Protein AF-A0AAJ7JGJ8-F1 (afdb_monomer_lite)

Structure (mmCIF, N/CA/C/O backbone):
data_AF-A0AAJ7JGJ8-F1
#
_entry.id   AF-A0AAJ7JGJ8-F1
#
loop_
_atom_site.group_PDB
_atom_site.id
_atom_site.type_symbol
_atom_site.label_atom_id
_atom_site.label_alt_id
_atom_site.label_comp_id
_atom_site.label_asym_id
_atom_site.label_entity_id
_atom_site.label_seq_id
_atom_site.pdbx_PDB_ins_code
_atom_site.Cartn_x
_atom_site.Cartn_y
_atom_site.Cartn_z
_atom_site.occupancy
_atom_site.B_iso_or_equiv
_atom_site.auth_seq_id
_atom_site.auth_comp_id
_atom_site.auth_asym_id
_atom_site.auth_atom_id
_atom_site.pdbx_PDB_model_num
ATOM 1 N N . MET A 1 1 ? -47.809 -16.968 -6.880 1.00 36.00 1 MET A N 1
ATOM 2 C CA . MET A 1 1 ? -46.651 -16.617 -7.735 1.00 36.00 1 MET A CA 1
ATOM 3 C C . MET A 1 1 ? -46.063 -15.295 -7.232 1.00 36.00 1 MET A C 1
ATOM 5 O O . MET A 1 1 ? -46.469 -14.231 -7.670 1.00 36.00 1 MET A O 1
ATOM 9 N N . TYR A 1 2 ? -45.207 -15.349 -6.205 1.00 29.62 2 TYR A N 1
ATOM 10 C CA . TYR A 1 2 ? -44.729 -14.169 -5.468 1.00 29.62 2 TYR A CA 1
ATOM 11 C C . TYR A 1 2 ? -43.337 -13.773 -5.978 1.00 29.62 2 TYR A C 1
ATOM 13 O O . TYR A 1 2 ? -42.336 -14.402 -5.634 1.00 29.62 2 TYR A O 1
ATOM 21 N N . ARG A 1 3 ? -43.260 -12.759 -6.846 1.00 29.84 3 ARG A N 1
ATOM 22 C CA . ARG A 1 3 ? -41.994 -12.233 -7.376 1.00 29.84 3 ARG A CA 1
ATOM 23 C C . ARG A 1 3 ? -41.494 -11.134 -6.435 1.00 29.84 3 ARG A C 1
ATOM 25 O O . ARG A 1 3 ? -41.844 -9.971 -6.585 1.00 29.84 3 ARG A O 1
ATOM 32 N N . ARG A 1 4 ? -40.693 -11.506 -5.434 1.00 33.19 4 ARG A N 1
ATOM 33 C CA . ARG A 1 4 ? -40.002 -10.547 -4.557 1.00 33.19 4 ARG A CA 1
ATOM 34 C C . ARG A 1 4 ? -38.811 -9.973 -5.331 1.00 33.19 4 ARG A C 1
ATOM 36 O O . ARG A 1 4 ? -37.794 -10.642 -5.493 1.00 33.19 4 ARG A O 1
ATOM 43 N N . SER A 1 5 ? -38.941 -8.754 -5.850 1.00 33.38 5 SER A N 1
ATOM 44 C CA . SER A 1 5 ? -37.806 -8.013 -6.400 1.00 33.38 5 SER A CA 1
ATOM 45 C C . SER A 1 5 ? -36.882 -7.607 -5.251 1.00 33.38 5 SER A C 1
ATOM 47 O O . SER A 1 5 ? -37.196 -6.696 -4.486 1.00 33.38 5 SER A O 1
ATOM 49 N N . SER A 1 6 ? -35.740 -8.279 -5.111 1.00 34.66 6 SER A N 1
ATOM 50 C CA . SER A 1 6 ? -34.644 -7.795 -4.274 1.00 34.66 6 SER A CA 1
ATOM 51 C C . SER A 1 6 ? -34.046 -6.556 -4.944 1.00 34.66 6 SER A C 1
ATOM 53 O O . SER A 1 6 ? -33.151 -6.663 -5.789 1.00 34.66 6 SER A O 1
ATOM 55 N N . ALA A 1 7 ? -34.575 -5.378 -4.616 1.00 33.69 7 ALA A N 1
ATOM 56 C CA . ALA A 1 7 ? -33.941 -4.116 -4.956 1.00 33.69 7 ALA A CA 1
ATOM 57 C C . ALA A 1 7 ? -32.568 -4.098 -4.271 1.00 33.69 7 ALA A C 1
ATOM 59 O O . ALA A 1 7 ? -32.441 -3.984 -3.056 1.00 33.69 7 ALA A O 1
ATOM 60 N N . LYS A 1 8 ? -31.532 -4.332 -5.074 1.00 36.28 8 LYS A N 1
ATOM 61 C CA . LYS A 1 8 ? -30.132 -4.322 -4.671 1.00 36.28 8 LYS A CA 1
ATOM 62 C C . LYS A 1 8 ? -29.774 -2.863 -4.399 1.00 36.28 8 LYS A C 1
ATOM 64 O O . LYS A 1 8 ? -29.387 -2.152 -5.326 1.00 36.28 8 LYS A O 1
ATOM 69 N N . GLU A 1 9 ? -29.979 -2.404 -3.167 1.00 34.19 9 GLU A N 1
ATOM 70 C CA . GLU A 1 9 ? -29.560 -1.073 -2.727 1.00 34.19 9 GLU A CA 1
ATOM 71 C C . GLU A 1 9 ? -28.053 -0.936 -2.964 1.00 34.19 9 GLU A C 1
ATOM 73 O O . GLU A 1 9 ? -27.211 -1.477 -2.242 1.00 34.19 9 GLU A O 1
ATOM 78 N N . ARG A 1 10 ? -27.700 -0.254 -4.057 1.00 39.22 10 ARG A N 1
ATOM 79 C CA . ARG A 1 10 ? -26.331 0.170 -4.316 1.00 39.22 10 ARG A CA 1
ATOM 80 C C . ARG A 1 10 ? -26.033 1.266 -3.308 1.00 39.22 10 ARG A C 1
ATOM 82 O O . ARG A 1 10 ? -26.533 2.377 -3.449 1.00 39.22 10 ARG A O 1
ATOM 89 N N . VAL A 1 11 ? -25.221 0.941 -2.306 1.00 45.94 11 VAL A N 1
ATOM 90 C CA . VAL A 1 11 ? -24.661 1.926 -1.378 1.00 45.94 11 VAL A CA 1
ATOM 91 C C . VAL A 1 11 ? -23.963 2.997 -2.213 1.00 45.94 11 VAL A C 1
ATOM 93 O O . VAL A 1 11 ? -22.950 2.740 -2.865 1.00 45.94 11 VAL A O 1
ATOM 96 N N . LYS A 1 12 ? -24.560 4.186 -2.253 1.00 43.47 12 LYS A N 1
ATOM 97 C CA . LYS A 1 12 ? -24.018 5.349 -2.947 1.00 43.47 12 LYS A CA 1
ATOM 98 C C . LYS A 1 12 ? -22.907 5.901 -2.050 1.00 43.47 12 LYS A C 1
ATOM 100 O O . LYS A 1 12 ? -23.193 6.397 -0.966 1.00 43.47 12 LYS A O 1
ATOM 105 N N . CYS A 1 13 ? -21.643 5.768 -2.456 1.00 47.81 13 CYS A N 1
ATOM 106 C CA . CYS A 1 13 ? -20.523 6.416 -1.764 1.00 47.81 13 CYS A CA 1
ATOM 107 C C . CYS A 1 13 ? -20.593 7.927 -2.018 1.00 47.81 13 CYS A C 1
ATOM 109 O O . CYS A 1 13 ? -19.967 8.430 -2.945 1.00 47.81 13 CYS A O 1
ATOM 111 N N . SER A 1 14 ? -21.415 8.647 -1.253 1.00 48.81 14 SER A N 1
ATOM 112 C CA . SER A 1 14 ? -21.422 10.112 -1.244 1.00 48.81 14 SER A CA 1
ATOM 113 C C . SER A 1 14 ? -20.440 10.625 -0.193 1.00 48.81 14 SER A C 1
ATOM 115 O O . SER A 1 14 ? -20.525 10.220 0.965 1.00 48.81 14 SER A O 1
ATOM 117 N N . LEU A 1 15 ? -19.559 11.551 -0.578 1.00 50.94 15 LEU A N 1
ATOM 118 C CA . LEU A 1 15 ? -18.557 12.161 0.308 1.00 50.94 15 LEU A CA 1
ATOM 119 C C . LEU A 1 15 ? -19.144 12.991 1.470 1.00 50.94 15 LEU A C 1
ATOM 121 O O . LEU A 1 15 ? -18.413 13.332 2.392 1.00 50.94 15 LEU A O 1
ATOM 125 N N . ASN A 1 16 ? -20.442 13.310 1.456 1.00 50.34 16 ASN A N 1
ATOM 126 C CA . ASN A 1 16 ? -21.007 14.345 2.331 1.00 50.34 16 ASN A CA 1
ATOM 127 C C . ASN A 1 16 ? -21.242 13.905 3.790 1.00 50.34 16 ASN A C 1
ATOM 129 O O . ASN A 1 16 ? -21.469 14.759 4.641 1.00 50.34 16 ASN A O 1
ATOM 133 N N . SER A 1 17 ? -21.140 12.609 4.113 1.00 64.12 17 SER A N 1
ATOM 134 C CA . SER A 1 17 ? -21.038 12.147 5.506 1.00 64.12 17 SER A CA 1
ATOM 135 C C . SER A 1 17 ? -20.347 10.782 5.584 1.00 64.12 17 SER A C 1
ATOM 137 O O . SER A 1 17 ? -20.949 9.753 5.268 1.00 64.12 17 SER A O 1
ATOM 139 N N . ILE A 1 18 ? -19.084 10.759 6.009 1.00 79.81 18 ILE A N 1
ATOM 140 C CA . ILE A 1 18 ? -18.338 9.517 6.247 1.00 79.81 18 ILE A CA 1
ATOM 141 C C . ILE A 1 18 ? -18.567 9.108 7.697 1.00 79.81 18 ILE A C 1
ATOM 143 O O . ILE A 1 18 ? -17.973 9.676 8.609 1.00 79.81 18 ILE A O 1
ATOM 147 N N . ALA A 1 19 ? -19.459 8.140 7.894 1.00 82.19 19 ALA A N 1
ATOM 148 C CA . ALA A 1 19 ? -19.862 7.667 9.216 1.00 82.19 19 ALA A CA 1
ATOM 149 C C . ALA A 1 19 ? -19.286 6.289 9.565 1.00 82.19 19 ALA A C 1
ATOM 151 O O . ALA A 1 19 ? -19.279 5.915 10.730 1.00 82.19 19 ALA A O 1
ATOM 152 N N . ASN A 1 20 ? -18.825 5.529 8.564 1.00 85.88 20 ASN A N 1
ATOM 153 C CA . ASN A 1 20 ? -18.390 4.143 8.725 1.00 85.88 20 ASN A CA 1
ATOM 154 C C . ASN A 1 20 ? -17.139 3.837 7.890 1.00 85.88 20 ASN A C 1
ATOM 156 O O . ASN A 1 20 ? -16.940 4.404 6.812 1.00 85.88 20 ASN A O 1
ATOM 160 N N . TYR A 1 21 ? -16.370 2.833 8.316 1.00 88.69 21 TYR A N 1
ATOM 161 C CA . TYR A 1 21 ? -15.164 2.358 7.624 1.00 88.69 21 TYR A CA 1
ATOM 162 C C . TYR A 1 21 ? -15.375 2.051 6.134 1.00 88.69 21 TYR A C 1
ATOM 164 O O . TYR A 1 21 ? -14.548 2.408 5.299 1.00 88.69 21 TYR A O 1
ATOM 172 N N . VAL A 1 22 ? -16.503 1.433 5.768 1.00 87.25 22 VAL A N 1
ATOM 173 C CA . VAL A 1 22 ? -16.778 1.093 4.362 1.00 87.25 22 VAL A CA 1
ATOM 174 C C . VAL A 1 22 ? -16.902 2.337 3.487 1.00 87.25 22 VAL A C 1
ATOM 176 O O . VAL A 1 22 ? -16.419 2.320 2.360 1.00 87.25 22 VAL A O 1
ATOM 179 N N . GLN A 1 23 ? -17.492 3.424 3.995 1.00 87.00 23 GLN A N 1
ATOM 180 C CA . GLN A 1 23 ? -17.570 4.695 3.265 1.00 87.00 23 GLN A CA 1
ATOM 181 C C . GLN A 1 23 ? -16.190 5.349 3.155 1.00 87.00 23 GLN A C 1
ATOM 183 O O . GLN A 1 23 ? -15.825 5.802 2.073 1.00 87.00 23 GLN A O 1
ATOM 188 N N . LEU A 1 24 ? -15.411 5.323 4.243 1.00 89.81 24 LEU A N 1
ATOM 189 C CA . LEU A 1 24 ? -14.051 5.861 4.297 1.00 89.81 24 LEU A CA 1
ATOM 190 C C . LEU A 1 24 ? -13.127 5.190 3.268 1.00 89.81 24 LEU A C 1
ATOM 192 O O . LEU A 1 24 ? -12.436 5.870 2.509 1.00 89.81 24 LEU A O 1
ATOM 196 N N . MET A 1 25 ? -13.157 3.855 3.209 1.00 91.19 25 MET A N 1
ATOM 197 C CA . MET A 1 25 ? -12.278 3.056 2.350 1.00 91.19 25 MET A CA 1
ATOM 198 C C . MET A 1 25 ? -12.794 2.886 0.915 1.00 91.19 25 MET A C 1
ATOM 200 O O . MET A 1 25 ? -12.027 2.522 0.025 1.00 91.19 25 MET A O 1
ATOM 204 N N . CYS A 1 26 ? -14.072 3.175 0.657 1.00 87.12 26 CYS A N 1
ATOM 205 C CA . CYS A 1 26 ? -14.717 3.008 -0.647 1.00 87.12 26 CYS A CA 1
ATOM 206 C C . CYS A 1 26 ? -13.908 3.517 -1.857 1.00 87.12 26 CYS A C 1
ATOM 208 O O . CYS A 1 26 ? -13.758 2.734 -2.803 1.00 87.12 26 CYS A O 1
ATOM 210 N N . PRO A 1 27 ? -13.377 4.761 -1.879 1.00 88.81 27 PRO A N 1
ATOM 211 C CA . PRO A 1 27 ? -12.625 5.253 -3.035 1.00 88.81 27 PRO A CA 1
ATOM 212 C C . PRO A 1 27 ? -11.354 4.431 -3.286 1.00 88.81 27 PRO A C 1
ATOM 214 O O . PRO A 1 27 ? -11.129 3.976 -4.407 1.00 88.81 27 PRO A O 1
ATOM 217 N N . TYR A 1 28 ? -10.576 4.144 -2.241 1.00 89.69 28 TYR A N 1
ATOM 218 C CA . TYR A 1 28 ? -9.317 3.403 -2.350 1.00 89.69 28 TYR A CA 1
ATOM 219 C C . TYR A 1 28 ? -9.523 1.967 -2.807 1.00 89.69 28 TYR A C 1
ATOM 221 O O . TYR A 1 28 ? -8.858 1.495 -3.728 1.00 89.69 28 TYR A O 1
ATOM 229 N N . VAL A 1 29 ? -10.482 1.274 -2.191 1.00 87.06 29 VAL A N 1
ATOM 230 C CA . VAL A 1 29 ? -10.763 -0.119 -2.532 1.00 87.06 29 VAL A CA 1
ATOM 231 C C . VAL A 1 29 ? -11.333 -0.172 -3.961 1.00 87.06 29 VAL A C 1
ATOM 233 O O . VAL A 1 29 ? -10.974 -1.064 -4.726 1.00 87.06 29 VAL A O 1
ATOM 236 N N . SER A 1 30 ? -12.103 0.837 -4.395 1.00 86.62 30 SER A N 1
ATOM 237 C CA . SER A 1 30 ? -12.618 0.907 -5.773 1.00 86.62 30 SER A CA 1
ATOM 238 C C . SER A 1 30 ? -11.505 1.055 -6.808 1.00 86.62 30 SER A C 1
ATOM 240 O O . SER A 1 30 ? -11.538 0.353 -7.820 1.00 86.62 30 SER A O 1
ATOM 242 N N . ILE A 1 31 ? -10.509 1.907 -6.549 1.00 88.88 31 ILE A N 1
ATOM 243 C CA . ILE A 1 31 ? -9.331 2.051 -7.418 1.00 88.88 31 ILE A CA 1
ATOM 244 C C . ILE A 1 31 ? -8.508 0.755 -7.412 1.00 88.88 31 ILE A C 1
ATOM 246 O O . ILE A 1 31 ? -8.159 0.235 -8.471 1.00 88.88 31 ILE A O 1
ATOM 250 N N . ALA A 1 32 ? -8.289 0.157 -6.238 1.00 89.31 32 ALA A N 1
ATOM 251 C CA . ALA A 1 32 ? -7.566 -1.107 -6.113 1.00 89.31 32 ALA A CA 1
ATOM 252 C C . ALA A 1 32 ? -8.262 -2.265 -6.850 1.00 89.31 32 ALA A C 1
ATOM 254 O O . ALA A 1 32 ? -7.596 -3.148 -7.392 1.00 89.31 32 ALA A O 1
ATOM 255 N N . ARG A 1 33 ? -9.600 -2.256 -6.928 1.00 87.75 33 ARG A N 1
ATOM 256 C CA . ARG A 1 33 ? -10.367 -3.199 -7.754 1.00 87.75 33 ARG A CA 1
ATOM 257 C C . ARG A 1 33 ? -10.109 -3.003 -9.234 1.00 87.75 33 ARG A C 1
ATOM 259 O O . ARG A 1 33 ? -9.938 -3.994 -9.932 1.00 87.75 33 ARG A O 1
ATOM 266 N N . LEU A 1 34 ? -10.108 -1.755 -9.710 1.00 88.38 34 LEU A N 1
ATOM 267 C CA . LEU A 1 34 ? -9.859 -1.445 -11.121 1.00 88.38 34 LEU A CA 1
ATOM 268 C C . LEU A 1 34 ? -8.473 -1.932 -11.551 1.00 88.38 34 LEU A C 1
ATOM 270 O O . LEU A 1 34 ? -8.360 -2.534 -12.615 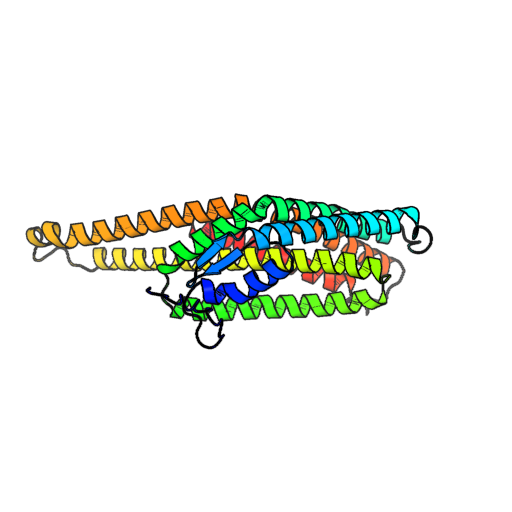1.00 88.38 34 LEU A O 1
ATOM 274 N N . MET A 1 35 ? -7.473 -1.771 -10.679 1.00 88.00 35 MET A N 1
ATOM 275 C CA . MET A 1 35 ? -6.109 -2.285 -10.859 1.00 88.00 35 MET A CA 1
ATOM 276 C C . MET A 1 35 ? -5.966 -3.798 -10.627 1.00 88.00 35 MET A C 1
ATOM 278 O O . MET A 1 35 ? -4.875 -4.343 -10.745 1.00 88.00 35 MET A O 1
ATOM 282 N N . GLY A 1 36 ? -7.044 -4.502 -10.273 1.00 86.94 36 GLY A N 1
ATOM 283 C CA . GLY A 1 36 ? -7.031 -5.951 -10.087 1.00 86.94 36 GLY A CA 1
ATOM 284 C C . GLY A 1 36 ? -6.435 -6.442 -8.761 1.00 86.94 36 GLY A C 1
ATOM 285 O O . GLY A 1 36 ? -6.351 -7.655 -8.573 1.00 86.94 36 GLY A O 1
ATOM 286 N N . PHE A 1 37 ? -6.092 -5.570 -7.809 1.00 87.38 37 PHE A N 1
ATOM 287 C CA . PHE A 1 37 ? -5.495 -5.980 -6.529 1.00 87.38 37 PHE A CA 1
ATOM 288 C C . PHE A 1 37 ? -6.484 -6.625 -5.554 1.00 87.38 37 PHE A C 1
ATOM 290 O O . PHE A 1 37 ? -6.089 -7.492 -4.780 1.00 87.38 37 PHE A O 1
ATOM 297 N N . ILE A 1 38 ? -7.768 -6.241 -5.579 1.00 84.00 38 ILE A N 1
ATOM 298 C CA . ILE A 1 38 ? -8.761 -6.742 -4.612 1.00 84.00 38 ILE A CA 1
ATOM 299 C C . ILE A 1 38 ? -10.015 -7.278 -5.331 1.00 84.00 38 ILE A C 1
ATOM 301 O O . ILE A 1 38 ? -10.756 -6.499 -5.937 1.00 84.00 38 ILE A O 1
ATOM 305 N N . PRO A 1 39 ? -10.322 -8.588 -5.226 1.00 83.38 39 PRO A N 1
ATOM 306 C CA . PRO A 1 39 ? -11.466 -9.201 -5.900 1.00 83.38 39 PRO A CA 1
ATOM 307 C C . PRO A 1 39 ? -12.754 -9.137 -5.055 1.00 83.38 39 PRO A C 1
ATOM 309 O O . PRO A 1 39 ? -13.232 -10.154 -4.542 1.00 83.38 39 PRO A O 1
ATOM 312 N N . TYR A 1 40 ? -13.334 -7.943 -4.900 1.00 79.94 40 TYR A N 1
ATOM 313 C CA . TYR A 1 40 ? -14.479 -7.727 -4.003 1.00 79.94 40 TYR A CA 1
ATOM 314 C C . TYR A 1 40 ? -15.693 -7.064 -4.666 1.00 79.94 40 TYR A C 1
ATOM 316 O O . TYR A 1 40 ? -15.599 -6.346 -5.664 1.00 79.94 40 TYR A O 1
ATOM 324 N N . ASN A 1 41 ? -16.848 -7.252 -4.032 1.00 77.50 41 ASN A N 1
ATOM 325 C CA . ASN A 1 41 ? -18.076 -6.513 -4.278 1.00 77.50 41 ASN A CA 1
ATOM 326 C C . ASN A 1 41 ? -18.573 -5.855 -2.978 1.00 77.50 41 ASN A C 1
ATOM 328 O O . ASN A 1 41 ? -18.335 -6.383 -1.894 1.00 77.50 41 ASN A O 1
ATOM 332 N N . ILE A 1 42 ? -19.265 -4.716 -3.078 1.00 75.25 42 ILE A N 1
ATOM 333 C CA . ILE A 1 42 ? -19.907 -4.075 -1.919 1.00 75.25 42 ILE A CA 1
ATOM 334 C C . ILE A 1 42 ? -21.360 -4.526 -1.895 1.00 75.25 42 ILE A C 1
ATOM 336 O O . ILE A 1 42 ? -22.127 -4.204 -2.804 1.00 75.25 42 ILE A O 1
ATOM 340 N N . VAL A 1 43 ? -21.740 -5.272 -0.862 1.00 76.94 43 VAL A N 1
ATOM 341 C CA . VAL A 1 43 ? -23.128 -5.689 -0.637 1.00 76.94 43 VAL A CA 1
ATOM 342 C C . VAL A 1 43 ? -23.515 -5.262 0.771 1.00 76.94 43 VAL A C 1
ATOM 344 O O . VAL A 1 43 ? -22.860 -5.659 1.730 1.00 76.94 43 VAL A O 1
ATOM 347 N N . SER A 1 44 ? -24.547 -4.420 0.890 1.00 72.12 44 SER A N 1
ATOM 348 C CA . SER A 1 44 ? -25.091 -3.964 2.182 1.00 72.12 44 SER A CA 1
ATOM 349 C C . SER A 1 44 ? -24.024 -3.401 3.135 1.00 72.12 44 SER A C 1
ATOM 351 O O . SER A 1 44 ? -23.960 -3.779 4.303 1.00 72.12 44 SER A O 1
ATOM 353 N N . SER A 1 45 ? -23.144 -2.532 2.622 1.00 69.62 45 SER A N 1
ATOM 354 C CA . SER A 1 45 ? -22.036 -1.930 3.384 1.00 69.62 45 SER A CA 1
ATOM 355 C C . SER A 1 45 ? -21.060 -2.953 3.983 1.00 69.62 45 SER A C 1
ATOM 357 O O . SER A 1 45 ? -20.510 -2.736 5.06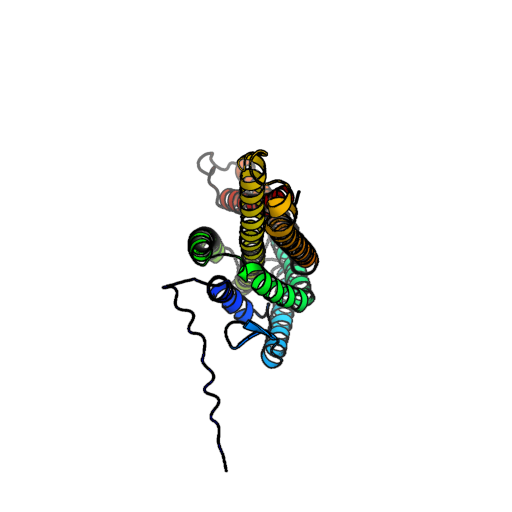0 1.00 69.62 45 SER A O 1
ATOM 359 N N . LYS A 1 46 ? -20.840 -4.077 3.291 1.00 75.06 46 LYS A N 1
ATOM 360 C CA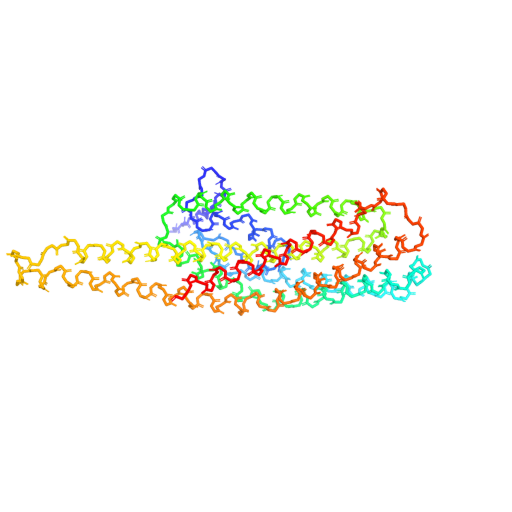 . LYS A 1 46 ? -19.799 -5.065 3.595 1.00 75.06 46 LYS A CA 1
ATOM 361 C C . LYS A 1 46 ? -19.010 -5.400 2.335 1.00 75.06 46 LYS A C 1
ATOM 363 O O . LYS A 1 46 ? -19.569 -5.448 1.236 1.00 75.06 46 LYS A O 1
ATOM 368 N N . PHE A 1 47 ? -17.718 -5.648 2.507 1.00 77.75 47 PHE A N 1
ATOM 369 C CA . PHE A 1 47 ? -16.852 -6.152 1.450 1.00 77.75 47 PHE A CA 1
ATOM 370 C C . PHE A 1 47 ? -17.027 -7.667 1.354 1.00 77.75 47 PHE A C 1
ATOM 372 O O . PHE A 1 47 ? -16.766 -8.380 2.315 1.00 77.75 47 PHE A O 1
ATOM 379 N N . VAL A 1 48 ? -17.510 -8.152 0.212 1.00 82.69 48 VAL A N 1
ATOM 380 C CA . VAL A 1 48 ? -17.779 -9.577 -0.013 1.00 82.69 48 VAL A CA 1
ATOM 381 C C . VAL A 1 48 ? -16.949 -10.066 -1.187 1.00 82.69 48 VAL A C 1
ATOM 383 O O . VAL A 1 48 ? -16.853 -9.399 -2.221 1.00 82.69 48 VAL A O 1
ATOM 386 N N . TYR A 1 49 ? -16.364 -11.251 -1.040 1.00 85.25 49 TYR A N 1
ATOM 387 C CA . TYR A 1 49 ? -15.639 -11.913 -2.117 1.00 85.25 49 TYR A CA 1
ATOM 388 C C . TYR A 1 49 ? -16.520 -12.099 -3.359 1.00 85.25 49 TYR A C 1
ATOM 390 O O . TYR A 1 49 ? -17.687 -12.488 -3.272 1.00 85.25 49 TYR A O 1
ATOM 398 N N . SER A 1 50 ? -15.943 -11.856 -4.533 1.00 86.56 50 SER A N 1
ATOM 399 C CA . SER A 1 50 ? -16.656 -11.959 -5.802 1.00 86.56 50 SER A CA 1
ATOM 400 C C . SER A 1 50 ? -15.859 -12.771 -6.816 1.00 86.56 50 SER A C 1
ATOM 402 O O . SER A 1 50 ? -14.792 -12.354 -7.266 1.00 86.56 50 SER A O 1
ATOM 404 N N . LYS A 1 51 ? -16.419 -13.916 -7.227 1.00 87.38 51 LYS A N 1
ATOM 405 C CA . LYS A 1 51 ? -15.857 -14.781 -8.277 1.00 87.38 51 LYS A CA 1
ATOM 406 C C . LYS A 1 51 ? -15.551 -14.038 -9.592 1.00 87.38 51 LYS A C 1
ATOM 408 O O . LYS A 1 51 ? -14.433 -14.195 -10.076 1.00 87.38 51 LYS A O 1
ATOM 413 N N . PRO A 1 52 ? -16.444 -13.201 -10.169 1.00 87.44 52 PRO A N 1
ATOM 414 C CA . PRO A 1 52 ? -16.118 -12.501 -11.415 1.00 87.44 52 PRO A CA 1
ATOM 415 C C . PRO A 1 52 ? -14.966 -11.504 -11.241 1.00 87.44 52 PRO A C 1
ATOM 417 O O . PRO A 1 52 ? -14.097 -11.421 -12.105 1.00 87.44 52 PRO A O 1
ATOM 420 N N . TYR A 1 53 ? -14.892 -10.804 -10.102 1.00 87.25 53 TYR A N 1
ATOM 421 C CA . TYR A 1 53 ? -13.771 -9.897 -9.842 1.00 87.25 53 TYR A CA 1
ATOM 422 C C . TYR A 1 53 ? -12.460 -10.645 -9.587 1.00 87.25 53 TYR A C 1
ATOM 424 O O . TYR A 1 53 ? -11.402 -10.129 -9.918 1.00 87.25 53 TYR A O 1
ATOM 432 N N . PHE A 1 54 ? -12.505 -11.879 -9.082 1.00 88.81 54 PHE A N 1
ATOM 433 C CA . PHE A 1 54 ? -11.318 -12.730 -8.989 1.00 88.81 54 PHE A CA 1
ATOM 434 C C . PHE A 1 54 ? -10.766 -13.129 -10.363 1.00 88.81 54 PHE A C 1
ATOM 436 O O . PHE A 1 54 ? -9.548 -13.101 -10.563 1.00 88.81 54 PHE A O 1
ATOM 443 N N . VAL A 1 55 ? -11.646 -13.475 -11.309 1.00 91.00 55 VAL A N 1
ATOM 444 C CA . VAL A 1 55 ? -11.249 -13.762 -12.697 1.00 91.00 55 VAL A CA 1
ATOM 445 C C . VA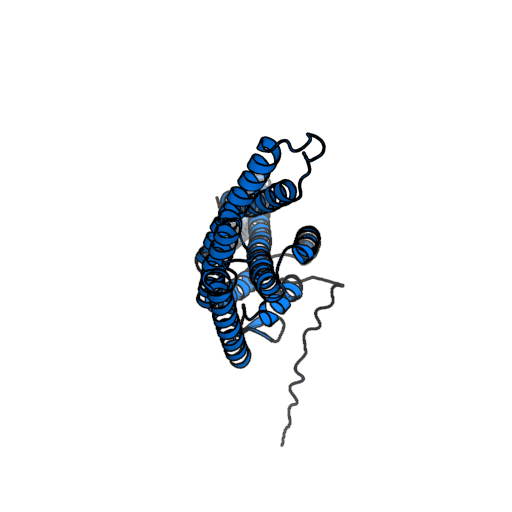L A 1 55 ? -10.646 -12.508 -13.333 1.00 91.00 55 VAL A C 1
ATOM 447 O O . VAL A 1 55 ? -9.531 -12.569 -13.842 1.00 91.00 55 VAL A O 1
ATOM 450 N N . TYR A 1 56 ? -11.310 -11.357 -13.196 1.00 92.25 56 TYR A N 1
ATOM 451 C CA . TYR A 1 56 ? -10.800 -10.064 -13.667 1.00 92.25 56 TYR A CA 1
ATOM 452 C C . TYR A 1 56 ? -9.415 -9.723 -13.093 1.00 92.25 56 TYR A C 1
ATOM 454 O O . TYR A 1 56 ? -8.488 -9.446 -13.850 1.00 92.25 56 TYR A O 1
ATOM 462 N N . SER A 1 57 ? -9.235 -9.837 -11.772 1.00 92.25 57 SER A N 1
ATOM 463 C CA . SER A 1 57 ? -7.936 -9.657 -11.108 1.00 92.25 57 SER A CA 1
ATOM 464 C C . SER A 1 57 ? -6.847 -10.565 -11.681 1.00 92.25 57 SER A C 1
ATOM 466 O O . SER A 1 57 ? -5.691 -10.167 -11.766 1.00 92.25 57 SER A O 1
ATOM 468 N N . THR A 1 58 ? -7.198 -11.793 -12.069 1.00 93.12 58 THR A N 1
ATOM 469 C CA . THR A 1 58 ? -6.245 -12.757 -12.637 1.00 93.12 58 THR A CA 1
ATOM 470 C C . THR A 1 58 ? -5.859 -12.392 -14.067 1.00 93.12 58 THR A C 1
ATOM 472 O O . THR A 1 58 ? -4.678 -12.434 -14.396 1.00 93.12 58 THR A O 1
ATOM 475 N N . ILE A 1 59 ? -6.816 -11.950 -14.885 1.00 94.81 59 ILE A N 1
ATOM 476 C CA . ILE A 1 59 ? -6.551 -11.454 -16.244 1.00 94.81 59 ILE A CA 1
ATOM 477 C C . ILE A 1 59 ? -5.634 -10.226 -16.197 1.00 94.81 59 ILE A C 1
ATOM 479 O O . ILE A 1 59 ? -4.644 -10.169 -16.927 1.00 94.81 59 ILE A O 1
ATOM 483 N N . ILE A 1 60 ? -5.919 -9.266 -15.311 1.00 93.81 60 ILE A N 1
ATOM 484 C CA . ILE A 1 60 ? -5.079 -8.074 -15.142 1.00 93.81 60 ILE A CA 1
ATOM 485 C C . ILE A 1 60 ? -3.677 -8.439 -14.671 1.00 93.81 60 ILE A C 1
ATOM 487 O O . ILE A 1 60 ? -2.705 -7.949 -15.237 1.00 93.81 60 ILE A O 1
ATOM 491 N N . PHE A 1 61 ? -3.562 -9.321 -13.678 1.00 94.44 61 PHE A N 1
ATOM 492 C CA . PHE A 1 61 ? -2.265 -9.782 -13.197 1.00 94.44 61 PHE A CA 1
ATOM 493 C C . PHE A 1 61 ? -1.427 -10.391 -14.328 1.00 94.44 61 PHE A C 1
ATOM 495 O O . PHE A 1 61 ? -0.301 -9.956 -14.547 1.00 94.44 61 PHE A O 1
ATOM 502 N N . ILE A 1 62 ? -1.992 -11.328 -15.099 1.00 95.94 62 ILE A N 1
ATOM 503 C CA . ILE A 1 62 ? -1.295 -11.947 -16.238 1.00 95.94 62 ILE A CA 1
ATOM 504 C C . ILE A 1 62 ? -0.883 -10.876 -17.259 1.00 95.94 62 ILE A C 1
ATOM 506 O O . ILE A 1 62 ? 0.246 -10.891 -17.746 1.00 95.94 62 ILE A O 1
ATOM 510 N N . SER A 1 63 ? -1.759 -9.905 -17.527 1.00 95.00 63 SER A N 1
ATOM 511 C CA . SER A 1 63 ? -1.484 -8.792 -18.444 1.00 95.00 63 SER A CA 1
ATOM 512 C C . SER A 1 63 ? -0.305 -7.931 -17.977 1.00 95.00 63 SER A C 1
ATOM 514 O O . SER A 1 63 ? 0.600 -7.666 -18.767 1.00 95.00 63 SER A O 1
ATOM 516 N N . TYR A 1 64 ? -0.265 -7.544 -16.696 1.00 94.50 64 TYR A N 1
ATOM 517 C CA . TYR A 1 64 ? 0.860 -6.796 -16.128 1.00 94.50 64 TYR A CA 1
ATOM 518 C C . TYR A 1 64 ? 2.159 -7.600 -16.160 1.00 94.50 64 TYR A C 1
ATOM 520 O O . TYR A 1 64 ? 3.189 -7.060 -16.554 1.00 94.50 64 TYR A O 1
ATOM 528 N N . MET A 1 65 ? 2.117 -8.890 -15.818 1.00 95.00 65 MET A N 1
ATOM 529 C CA . MET A 1 65 ? 3.305 -9.747 -15.835 1.00 95.00 65 MET A CA 1
ATOM 530 C C . MET A 1 65 ? 3.882 -9.895 -17.246 1.00 95.00 65 MET A C 1
ATOM 532 O O . MET A 1 65 ? 5.083 -9.707 -17.436 1.00 95.00 65 MET A O 1
ATOM 536 N N . MET A 1 66 ? 3.037 -10.170 -18.247 1.00 95.25 66 MET A N 1
ATOM 537 C CA . MET A 1 66 ? 3.472 -10.260 -19.646 1.00 95.25 66 MET A CA 1
ATOM 538 C C . MET A 1 66 ? 4.036 -8.930 -20.147 1.00 95.25 66 MET A C 1
ATOM 540 O O . MET A 1 66 ? 5.080 -8.910 -20.798 1.00 95.25 66 MET A O 1
ATOM 544 N N . TYR A 1 67 ? 3.376 -7.817 -19.821 1.00 94.38 67 TYR A N 1
ATOM 545 C CA . TYR A 1 67 ? 3.810 -6.491 -20.245 1.00 94.38 67 TYR A CA 1
ATOM 546 C C . TYR A 1 67 ? 5.165 -6.103 -19.646 1.00 94.38 67 TYR A C 1
ATOM 548 O O . TYR A 1 67 ? 6.073 -5.698 -20.370 1.00 94.38 67 TYR A O 1
ATOM 556 N N . LEU A 1 68 ? 5.338 -6.285 -18.335 1.00 93.25 68 LEU A N 1
ATOM 557 C CA . LEU A 1 68 ? 6.602 -6.004 -17.657 1.00 93.25 68 LEU A CA 1
ATOM 558 C C . LEU A 1 68 ? 7.726 -6.930 -18.147 1.00 93.25 68 LEU A C 1
ATOM 560 O O . LEU A 1 68 ? 8.840 -6.460 -18.371 1.00 93.25 68 LEU A O 1
ATOM 564 N N . ALA A 1 69 ? 7.444 -8.213 -18.400 1.00 92.81 69 ALA A N 1
ATOM 565 C CA . ALA A 1 69 ? 8.415 -9.133 -18.996 1.00 92.81 69 ALA A CA 1
ATOM 566 C C . ALA A 1 69 ? 8.837 -8.696 -20.413 1.00 92.81 69 ALA A C 1
ATOM 568 O O . ALA A 1 69 ? 10.029 -8.696 -20.733 1.00 92.81 69 ALA A O 1
ATOM 569 N N . PHE A 1 70 ? 7.884 -8.254 -21.239 1.00 91.62 70 PHE A N 1
ATOM 570 C CA . PHE A 1 70 ? 8.166 -7.688 -22.558 1.00 91.62 70 PHE A CA 1
ATOM 571 C C . PHE A 1 70 ? 9.037 -6.428 -22.463 1.00 91.62 70 PHE A C 1
ATOM 573 O O . PHE A 1 70 ? 10.022 -6.306 -23.193 1.00 91.62 70 PHE A O 1
ATOM 580 N N . CYS A 1 71 ? 8.739 -5.516 -21.535 1.00 89.25 71 CYS A N 1
ATOM 581 C CA . CYS A 1 71 ? 9.565 -4.333 -21.302 1.00 89.25 71 CYS A CA 1
ATOM 582 C C . CYS A 1 71 ? 10.992 -4.704 -20.871 1.00 89.25 71 CYS A C 1
ATOM 584 O O . CYS A 1 71 ? 11.945 -4.127 -21.394 1.00 89.25 71 CYS A O 1
ATOM 586 N N . THR A 1 72 ? 11.163 -5.705 -20.002 1.00 88.75 72 THR A N 1
ATOM 587 C CA . THR A 1 72 ? 12.492 -6.224 -19.631 1.00 88.75 72 THR A CA 1
ATOM 588 C C . THR A 1 72 ? 13.265 -6.718 -20.854 1.00 88.75 72 THR A C 1
ATOM 590 O O . THR A 1 72 ? 14.440 -6.379 -21.009 1.00 88.75 72 THR A O 1
ATOM 593 N N . TYR A 1 73 ? 12.622 -7.471 -21.751 1.00 88.12 73 TYR A N 1
ATOM 594 C CA . TYR A 1 73 ? 13.247 -7.915 -23.001 1.00 88.12 73 TYR A CA 1
ATOM 595 C C . TYR A 1 73 ? 13.668 -6.726 -23.878 1.00 88.12 73 TYR A C 1
ATOM 597 O O . TYR A 1 73 ? 14.819 -6.643 -24.313 1.00 88.12 73 TYR A O 1
ATOM 605 N N . GLN A 1 74 ? 12.765 -5.762 -24.073 1.00 85.31 74 GLN A N 1
ATOM 606 C CA . GLN A 1 74 ? 13.012 -4.571 -24.885 1.00 85.31 74 GLN A CA 1
ATOM 607 C C . GLN A 1 74 ? 14.222 -3.768 -24.388 1.00 85.31 74 GLN A C 1
ATOM 609 O O . GLN A 1 74 ? 15.078 -3.383 -25.180 1.00 85.31 74 GLN A O 1
ATOM 614 N N . ILE A 1 75 ? 14.343 -3.550 -23.079 1.00 82.81 75 ILE A N 1
ATOM 615 C CA . ILE A 1 75 ? 15.431 -2.751 -22.487 1.00 82.81 75 ILE A CA 1
ATOM 616 C C . ILE A 1 75 ? 16.792 -3.434 -22.626 1.00 82.81 75 ILE A C 1
ATOM 618 O O . ILE A 1 75 ? 17.797 -2.760 -22.856 1.00 82.81 75 ILE A O 1
ATOM 622 N N . ASN A 1 76 ? 16.838 -4.758 -22.461 1.00 82.62 76 ASN A N 1
ATOM 623 C CA . ASN A 1 76 ? 18.102 -5.492 -22.426 1.00 82.62 76 ASN A CA 1
ATOM 624 C C . ASN A 1 76 ? 18.612 -5.871 -23.823 1.00 82.62 76 ASN A C 1
ATOM 626 O O . ASN A 1 76 ? 19.824 -5.869 -24.035 1.00 82.62 76 ASN A O 1
ATOM 630 N N . PHE A 1 77 ? 17.715 -6.152 -24.773 1.00 81.75 77 PHE A N 1
ATOM 631 C CA . PHE A 1 77 ? 18.093 -6.645 -26.100 1.00 81.75 77 PHE A CA 1
ATOM 632 C C . PHE A 1 77 ? 17.852 -5.635 -27.226 1.00 81.75 77 PHE A C 1
ATOM 634 O O . PHE A 1 77 ? 18.718 -5.478 -28.080 1.00 81.75 77 PHE A O 1
ATOM 641 N N . HIS A 1 78 ? 16.716 -4.929 -27.234 1.00 74.94 78 HIS A N 1
ATOM 642 C CA . HIS A 1 78 ? 16.325 -4.072 -28.362 1.00 74.94 78 HIS A CA 1
ATOM 643 C C . HIS A 1 78 ? 16.832 -2.628 -28.227 1.00 74.94 78 HIS A C 1
ATOM 645 O O . HIS A 1 78 ? 17.398 -2.068 -29.160 1.00 74.94 78 HIS A O 1
ATOM 651 N N . TYR A 1 79 ? 16.705 -2.029 -27.043 1.00 69.12 79 TYR A N 1
ATOM 652 C CA . TYR A 1 79 ? 17.126 -0.651 -26.766 1.00 69.12 79 TYR A CA 1
ATOM 653 C C . TYR A 1 79 ? 18.550 -0.543 -26.212 1.00 69.12 79 TYR A C 1
ATOM 655 O O . TYR A 1 79 ? 18.900 0.465 -25.588 1.00 69.12 79 TYR A O 1
ATOM 663 N N . ARG A 1 80 ? 19.384 -1.564 -26.446 1.00 62.69 80 ARG A N 1
ATOM 664 C CA . ARG A 1 80 ? 20.770 -1.608 -25.962 1.00 62.69 80 ARG A CA 1
ATOM 665 C C . ARG A 1 80 ? 21.582 -0.390 -26.422 1.00 62.69 80 ARG A C 1
ATOM 667 O O . ARG A 1 80 ? 22.362 0.127 -25.629 1.00 62.69 80 ARG A O 1
ATOM 674 N N . GLU A 1 81 ? 21.332 0.072 -27.647 1.00 57.50 81 GLU A N 1
ATOM 675 C CA . GLU A 1 81 ? 21.984 1.224 -28.292 1.00 57.50 81 GLU A CA 1
ATOM 676 C C . GLU A 1 81 ? 21.407 2.586 -27.843 1.00 57.50 81 GLU A C 1
ATOM 678 O O . GLU A 1 81 ? 22.120 3.580 -27.831 1.00 57.50 81 GLU A O 1
ATOM 683 N N . ILE A 1 82 ? 20.128 2.659 -27.435 1.00 56.59 82 ILE A N 1
ATOM 684 C CA . ILE A 1 82 ? 19.458 3.927 -27.059 1.00 56.59 82 ILE A CA 1
ATOM 685 C C . ILE A 1 82 ? 19.781 4.326 -25.612 1.00 56.59 82 ILE A C 1
ATOM 687 O O . ILE A 1 82 ? 19.969 5.503 -25.302 1.00 56.59 82 ILE A O 1
ATOM 691 N N . TYR A 1 83 ? 19.880 3.350 -24.706 1.00 56.72 83 TYR A N 1
ATOM 692 C CA . TYR A 1 83 ? 20.339 3.573 -23.333 1.00 56.72 83 TYR A CA 1
ATOM 693 C C . TYR A 1 83 ? 21.851 3.363 -23.249 1.00 56.72 83 TYR A C 1
ATOM 695 O O . TYR A 1 83 ? 22.328 2.431 -22.599 1.00 56.72 83 TYR A O 1
ATOM 703 N N . THR A 1 84 ? 22.602 4.247 -23.909 1.00 53.44 84 THR A N 1
ATOM 704 C CA . THR A 1 84 ? 24.076 4.251 -23.929 1.00 53.44 84 THR A CA 1
ATOM 705 C C . THR A 1 84 ? 24.687 4.279 -22.524 1.00 53.44 84 THR A C 1
ATOM 707 O O . THR A 1 84 ? 25.746 3.699 -22.291 1.00 53.44 84 THR A O 1
ATOM 710 N N . PHE A 1 85 ? 23.996 4.876 -21.545 1.00 66.19 85 PHE A N 1
ATOM 711 C CA . PHE A 1 85 ? 24.435 4.893 -20.151 1.00 66.19 85 PHE A CA 1
ATOM 712 C C . PHE A 1 85 ? 24.014 3.621 -19.396 1.00 66.19 85 PHE A C 1
ATOM 714 O O . PHE A 1 85 ? 22.856 3.465 -18.989 1.00 66.19 85 PHE A O 1
ATOM 721 N N . MET A 1 86 ? 24.986 2.735 -19.151 1.00 75.69 86 MET A N 1
ATOM 722 C CA . MET A 1 86 ? 24.819 1.456 -18.443 1.00 75.69 86 MET A CA 1
ATOM 723 C C . MET A 1 86 ? 24.027 1.582 -17.131 1.00 75.69 86 MET A C 1
ATOM 725 O O . MET A 1 86 ? 23.178 0.738 -16.848 1.00 75.69 86 MET A O 1
ATOM 729 N N . LEU A 1 87 ? 24.240 2.656 -16.365 1.00 80.06 87 LEU A N 1
ATOM 730 C CA . LEU A 1 87 ? 23.547 2.886 -15.097 1.00 80.06 87 LEU A CA 1
ATOM 731 C C . LEU A 1 87 ? 22.039 3.134 -15.274 1.00 80.06 87 LEU A C 1
ATOM 733 O O . LEU A 1 87 ? 21.244 2.616 -14.495 1.00 80.06 87 LEU A O 1
ATOM 737 N N . ARG A 1 88 ? 21.620 3.912 -16.288 1.00 77.00 88 ARG A N 1
ATOM 738 C CA . ARG A 1 88 ? 20.190 4.193 -16.527 1.00 77.00 88 ARG A CA 1
ATOM 739 C C . ARG A 1 88 ? 19.464 2.904 -16.905 1.00 77.00 88 ARG A C 1
ATOM 741 O O . ARG A 1 88 ? 18.372 2.662 -16.402 1.00 77.00 88 ARG A O 1
ATOM 748 N N . ARG A 1 89 ? 20.092 2.063 -17.731 1.00 81.88 89 ARG A N 1
ATOM 749 C CA . ARG A 1 89 ? 19.565 0.739 -18.083 1.00 81.88 89 ARG A CA 1
ATOM 750 C C . ARG A 1 89 ? 19.436 -0.155 -16.850 1.00 81.88 89 ARG A C 1
ATOM 752 O O . ARG A 1 89 ? 18.375 -0.723 -16.626 1.00 81.88 89 ARG A O 1
ATOM 759 N N . LEU A 1 90 ? 20.487 -0.231 -16.033 1.00 86.19 90 LEU A N 1
ATOM 760 C CA . LEU A 1 90 ? 20.506 -1.037 -14.812 1.00 86.19 90 LEU A CA 1
ATOM 761 C C . LEU A 1 90 ? 19.397 -0.616 -13.835 1.00 86.19 90 LEU A C 1
ATOM 763 O O . LEU A 1 90 ? 18.655 -1.467 -13.351 1.00 86.19 90 LEU A O 1
ATOM 767 N N . HIS A 1 91 ? 19.246 0.692 -13.612 1.00 87.19 91 HIS A N 1
ATOM 768 C CA . HIS A 1 91 ? 18.218 1.260 -12.742 1.00 87.19 91 HIS A CA 1
ATOM 769 C C . HIS A 1 91 ? 16.807 0.836 -13.164 1.00 87.19 91 HIS A C 1
ATOM 771 O O . HIS A 1 91 ? 16.038 0.299 -12.372 1.00 87.19 91 HIS A O 1
ATOM 777 N N . VAL A 1 92 ? 16.483 1.029 -14.443 1.00 85.31 92 VAL A N 1
ATOM 778 C CA . VAL A 1 92 ? 15.161 0.701 -14.981 1.00 85.31 92 VAL A CA 1
ATOM 779 C C . VAL A 1 92 ? 14.913 -0.811 -14.967 1.00 85.31 92 VAL A C 1
ATOM 781 O O . VAL A 1 92 ? 13.817 -1.246 -14.616 1.00 85.31 92 VAL A O 1
ATOM 784 N N . THR A 1 93 ? 15.922 -1.621 -15.303 1.00 88.81 93 THR A N 1
ATOM 785 C CA . THR A 1 93 ? 15.819 -3.084 -15.243 1.00 88.81 93 THR A CA 1
ATOM 786 C C . THR A 1 93 ? 15.533 -3.562 -13.819 1.00 88.81 93 THR A C 1
ATOM 788 O O . THR A 1 93 ? 14.630 -4.377 -13.636 1.00 88.81 93 THR A O 1
ATOM 791 N N . PHE A 1 94 ? 16.229 -3.035 -12.803 1.00 90.75 94 PHE A N 1
ATOM 792 C CA . PHE A 1 94 ? 15.932 -3.370 -11.406 1.00 90.75 94 PHE A CA 1
ATOM 793 C C . PHE A 1 94 ? 14.513 -2.968 -11.011 1.00 90.75 94 PHE A C 1
ATOM 795 O O . PHE A 1 94 ? 13.795 -3.794 -10.448 1.00 90.75 94 PHE A O 1
ATOM 802 N N . ASN A 1 95 ? 14.078 -1.760 -11.373 1.00 90.06 95 ASN A N 1
ATOM 803 C CA . ASN A 1 95 ? 12.720 -1.305 -11.080 1.00 90.06 95 ASN A CA 1
ATOM 804 C C . ASN A 1 95 ? 11.654 -2.221 -11.691 1.00 90.06 95 ASN A C 1
ATOM 806 O O . ASN A 1 95 ? 10.682 -2.557 -11.021 1.00 90.06 95 ASN A O 1
ATOM 810 N N . ILE A 1 96 ? 11.845 -2.703 -12.922 1.00 91.94 96 ILE A N 1
ATOM 811 C CA . ILE A 1 96 ? 10.889 -3.626 -13.551 1.00 91.94 96 ILE A CA 1
ATOM 812 C C . ILE A 1 96 ? 10.927 -5.016 -12.912 1.00 91.94 96 ILE A C 1
ATOM 814 O O . ILE A 1 96 ? 9.867 -5.595 -12.673 1.00 91.94 96 ILE A O 1
ATOM 818 N N . ILE A 1 97 ? 12.113 -5.547 -12.599 1.00 93.00 97 ILE A N 1
ATOM 819 C CA . ILE A 1 97 ? 12.250 -6.857 -11.943 1.00 93.00 97 ILE A CA 1
ATOM 820 C C . ILE A 1 97 ? 11.571 -6.841 -10.572 1.00 93.00 97 ILE A C 1
ATOM 822 O O . ILE A 1 97 ? 10.747 -7.707 -10.282 1.00 93.00 97 ILE A O 1
ATOM 826 N N . PHE A 1 98 ? 11.854 -5.840 -9.741 1.00 94.31 98 PHE A N 1
ATOM 827 C CA . PHE A 1 98 ? 11.178 -5.712 -8.453 1.00 94.31 98 PHE A CA 1
ATOM 828 C C . PHE A 1 98 ? 9.700 -5.331 -8.606 1.00 94.31 98 PHE A C 1
ATOM 830 O O . PHE A 1 98 ? 8.880 -5.748 -7.792 1.00 94.31 98 PHE A O 1
ATOM 837 N N . GLY A 1 99 ? 9.322 -4.646 -9.688 1.00 94.12 99 GLY A N 1
ATOM 838 C CA . GLY A 1 99 ? 7.928 -4.471 -10.089 1.00 94.12 99 GLY A CA 1
ATOM 839 C C . GLY A 1 99 ? 7.207 -5.807 -10.304 1.00 94.12 99 GLY A C 1
ATOM 840 O O . GLY A 1 99 ? 6.122 -6.007 -9.762 1.00 94.12 99 GLY A O 1
ATOM 841 N N . LEU A 1 100 ? 7.816 -6.766 -11.011 1.00 95.00 100 LEU A N 1
ATOM 842 C CA . LEU A 1 100 ? 7.269 -8.125 -11.172 1.00 95.00 100 LEU A CA 1
ATOM 843 C C . LEU A 1 100 ? 7.089 -8.831 -9.817 1.00 95.00 100 LEU A C 1
ATOM 845 O O . LEU A 1 100 ? 6.058 -9.469 -9.578 1.00 95.00 100 LEU A O 1
ATOM 849 N N . VAL A 1 101 ? 8.062 -8.687 -8.909 1.00 96.25 101 VAL A N 1
ATOM 850 C CA . VAL A 1 101 ? 7.974 -9.216 -7.535 1.00 96.25 101 VAL A CA 1
ATOM 851 C C . VAL A 1 101 ? 6.830 -8.546 -6.763 1.00 96.25 101 VAL A C 1
ATOM 853 O O . VAL A 1 101 ? 6.071 -9.229 -6.068 1.00 96.25 101 VAL A O 1
ATOM 856 N N . LEU A 1 102 ? 6.636 -7.235 -6.929 1.00 96.25 102 LEU A N 1
ATOM 857 C CA . LEU A 1 102 ? 5.557 -6.480 -6.292 1.00 96.25 102 LEU A CA 1
ATOM 858 C C . LEU A 1 102 ? 4.183 -6.968 -6.763 1.00 96.25 102 LEU A C 1
ATOM 860 O O . LEU A 1 102 ? 3.322 -7.267 -5.939 1.00 96.25 102 LEU A O 1
ATOM 864 N N . PHE A 1 103 ? 3.977 -7.116 -8.074 1.00 95.62 103 PHE A N 1
ATOM 865 C CA . PHE A 1 103 ? 2.712 -7.632 -8.607 1.00 95.62 103 PHE A CA 1
ATOM 866 C C . PHE A 1 103 ? 2.446 -9.073 -8.165 1.00 95.62 103 PHE A C 1
ATOM 868 O O . PHE A 1 103 ? 1.311 -9.411 -7.824 1.00 95.62 103 PHE A O 1
ATOM 875 N N . THR A 1 104 ? 3.483 -9.910 -8.120 1.00 95.00 104 THR A N 1
ATOM 876 C CA . THR A 1 104 ? 3.371 -11.304 -7.669 1.00 95.00 104 THR A CA 1
ATOM 877 C C . THR A 1 104 ? 3.004 -11.384 -6.188 1.00 95.00 104 THR A C 1
ATOM 879 O O . THR A 1 104 ? 2.061 -12.090 -5.825 1.00 95.00 104 THR A O 1
ATOM 882 N N . SER A 1 105 ? 3.693 -10.626 -5.332 1.00 94.69 105 SER A N 1
ATOM 883 C CA . SER A 1 105 ? 3.400 -10.577 -3.8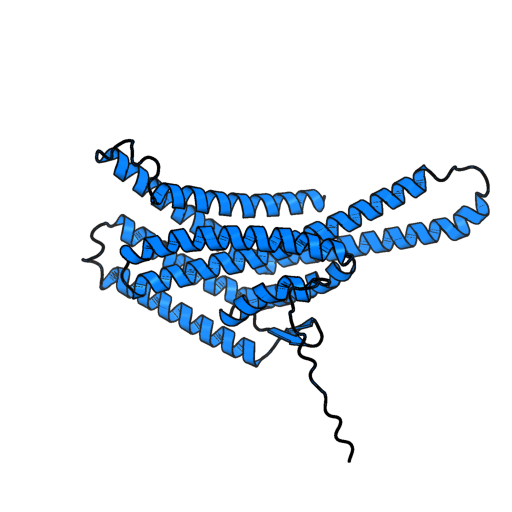94 1.00 94.69 105 SER A CA 1
ATOM 884 C C . SER A 1 105 ? 2.014 -9.988 -3.614 1.00 94.69 105 SER A C 1
ATOM 886 O O . SER A 1 105 ? 1.255 -10.563 -2.835 1.00 94.69 105 SER A O 1
ATOM 888 N N . ALA A 1 106 ? 1.619 -8.914 -4.305 1.00 94.19 106 ALA A N 1
ATOM 889 C CA . ALA A 1 106 ? 0.284 -8.331 -4.179 1.00 94.19 106 ALA A CA 1
ATOM 890 C C . ALA A 1 106 ? -0.821 -9.309 -4.616 1.00 94.19 106 ALA A C 1
ATOM 892 O O . ALA A 1 106 ? -1.851 -9.432 -3.947 1.00 94.19 106 ALA A O 1
ATOM 893 N N . TYR A 1 107 ? -0.605 -10.051 -5.709 1.00 93.62 107 TYR A N 1
ATOM 894 C CA . TYR A 1 107 ? -1.550 -11.065 -6.174 1.00 93.62 107 TYR A CA 1
ATOM 895 C C . TYR A 1 107 ? -1.671 -12.239 -5.195 1.00 93.62 107 TYR A C 1
ATOM 897 O O . TYR A 1 107 ? -2.789 -12.691 -4.928 1.00 93.62 107 TYR A O 1
ATOM 905 N N . ALA A 1 108 ? -0.553 -12.707 -4.634 1.00 92.75 108 ALA A N 1
ATOM 906 C CA . ALA A 1 108 ? -0.539 -13.767 -3.628 1.00 92.75 108 ALA A CA 1
ATOM 907 C C . ALA A 1 108 ? -1.295 -13.348 -2.355 1.00 92.75 108 ALA A C 1
ATOM 909 O O . ALA A 1 108 ? -2.109 -14.113 -1.830 1.00 92.75 108 ALA A O 1
ATOM 910 N N . SER A 1 109 ? -1.112 -12.102 -1.911 1.00 91.38 109 SER A N 1
ATOM 911 C CA . SER A 1 109 ? -1.719 -11.591 -0.680 1.00 91.38 109 SER A CA 1
ATOM 912 C C . SER A 1 109 ? -3.163 -11.098 -0.823 1.00 91.38 109 SER A C 1
ATOM 914 O O . SER A 1 109 ? -3.804 -10.802 0.187 1.00 91.38 109 SER A O 1
ATOM 916 N N . LYS A 1 110 ? -3.740 -11.036 -2.033 1.00 89.44 110 LYS A N 1
ATOM 917 C CA . LYS A 1 110 ? -5.071 -10.431 -2.274 1.00 89.44 110 LYS A CA 1
ATOM 918 C C . LYS A 1 110 ? -6.198 -10.982 -1.392 1.00 89.44 110 LYS A C 1
ATOM 920 O O . LYS A 1 110 ? -7.127 -10.257 -1.037 1.00 89.44 110 LYS A O 1
ATOM 925 N N . ARG A 1 111 ? -6.141 -12.274 -1.041 1.00 89.06 111 ARG A N 1
ATOM 926 C CA . ARG A 1 111 ? -7.137 -12.916 -0.166 1.00 89.06 111 ARG A CA 1
ATOM 927 C C . ARG A 1 111 ? -6.963 -12.469 1.285 1.00 89.06 111 ARG A C 1
ATOM 929 O O . ARG A 1 111 ? -7.957 -12.142 1.927 1.00 89.06 111 ARG A O 1
ATOM 936 N N . SER A 1 112 ? -5.722 -12.416 1.762 1.00 91.38 112 SER A N 1
ATOM 937 C CA . SER A 1 112 ? -5.372 -11.906 3.089 1.00 91.38 112 SER A CA 1
ATOM 938 C C . SER A 1 112 ? -5.751 -10.431 3.230 1.00 91.38 112 SER A C 1
ATOM 940 O O . SER A 1 112 ? -6.355 -10.058 4.229 1.00 91.38 112 SER A O 1
ATOM 942 N N . VAL A 1 113 ? -5.507 -9.611 2.199 1.00 92.00 113 VAL A N 1
ATOM 943 C CA . VAL A 1 113 ? -5.919 -8.194 2.160 1.00 92.00 113 VAL A CA 1
ATOM 944 C C . VAL A 1 113 ? -7.439 -8.047 2.258 1.00 92.00 113 VAL A C 1
ATOM 946 O O . VAL A 1 113 ? -7.926 -7.218 3.023 1.00 92.00 113 VAL A O 1
ATOM 949 N N . LEU A 1 114 ? -8.207 -8.860 1.525 1.00 90.38 114 LEU A N 1
ATOM 950 C CA . LEU A 1 114 ? -9.670 -8.829 1.611 1.00 90.38 114 LEU A CA 1
ATOM 951 C C . LEU A 1 114 ? -10.164 -9.188 3.019 1.00 90.38 114 LEU A C 1
ATOM 953 O O . LEU A 1 114 ? -11.024 -8.496 3.560 1.00 90.38 114 LEU A O 1
ATOM 957 N N . TYR A 1 115 ? -9.606 -10.247 3.608 1.00 90.44 115 TYR A N 1
ATOM 958 C CA . TYR A 1 115 ? -9.956 -10.677 4.959 1.00 90.44 115 TYR A CA 1
ATOM 959 C C . TYR A 1 115 ? -9.589 -9.619 6.009 1.00 90.44 115 TYR A C 1
ATOM 961 O O . TYR A 1 115 ? -10.396 -9.323 6.888 1.00 90.44 115 TYR A O 1
ATOM 969 N N . LEU A 1 116 ? -8.422 -8.983 5.870 1.00 93.12 116 LEU A N 1
ATOM 970 C CA . LEU A 1 116 ? -7.996 -7.875 6.720 1.00 93.12 116 LEU A CA 1
ATOM 971 C C . LEU A 1 116 ? -8.995 -6.715 6.660 1.00 93.12 116 LEU A C 1
ATOM 973 O O . LEU A 1 116 ? -9.465 -6.273 7.699 1.00 93.12 116 LEU A O 1
ATOM 977 N N . ILE A 1 117 ? -9.366 -6.250 5.463 1.00 91.44 117 ILE A N 1
ATOM 978 C CA . ILE A 1 117 ? -10.325 -5.145 5.287 1.00 91.44 117 ILE A CA 1
ATOM 979 C C . ILE A 1 117 ? -11.680 -5.485 5.929 1.00 91.44 117 ILE A C 1
ATOM 981 O O . ILE A 1 117 ? -12.313 -4.626 6.547 1.00 91.44 117 ILE A O 1
ATOM 985 N N . GLU A 1 118 ? -12.132 -6.735 5.813 1.00 90.56 118 GLU A N 1
ATOM 986 C CA . GLU A 1 118 ? -13.361 -7.188 6.466 1.00 90.56 118 GLU A CA 1
ATOM 987 C C . GLU A 1 118 ? -13.241 -7.160 7.996 1.00 90.56 118 GLU A C 1
ATOM 989 O O . GLU A 1 118 ? -14.127 -6.618 8.664 1.00 90.56 118 GLU A O 1
ATOM 994 N N . ARG A 1 119 ? -12.150 -7.697 8.559 1.00 91.56 119 ARG A N 1
ATOM 995 C CA . ARG A 1 119 ? -11.919 -7.718 10.012 1.00 91.56 119 ARG A CA 1
ATOM 996 C C . ARG A 1 119 ? -11.742 -6.310 10.570 1.00 91.56 119 ARG A C 1
ATOM 998 O O . ARG A 1 119 ? -12.429 -5.979 11.533 1.00 91.56 119 ARG A O 1
ATOM 1005 N N . THR A 1 120 ? -10.956 -5.453 9.916 1.00 92.31 120 THR A N 1
ATOM 1006 C CA . THR A 1 120 ? -10.821 -4.028 10.261 1.00 92.31 120 THR A CA 1
ATOM 1007 C C . THR A 1 120 ? -12.183 -3.337 10.264 1.00 92.31 120 THR A C 1
ATOM 1009 O O . THR A 1 120 ? -12.511 -2.632 11.214 1.00 92.31 120 THR A O 1
ATOM 1012 N N . SER A 1 121 ? -13.034 -3.607 9.268 1.00 91.25 121 SER A N 1
ATOM 1013 C CA . SER A 1 121 ? -14.396 -3.062 9.231 1.00 91.25 121 SER A CA 1
ATOM 1014 C C . SER A 1 121 ? -15.288 -3.535 10.384 1.00 91.25 121 SER A C 1
ATOM 1016 O O . SER A 1 121 ? -16.269 -2.852 10.691 1.00 91.25 121 SER A O 1
ATOM 1018 N N . GLN A 1 122 ? -15.044 -4.719 10.952 1.00 91.19 122 GLN A N 1
ATOM 1019 C CA . GLN A 1 122 ? -15.811 -5.245 12.085 1.00 91.19 122 GLN A CA 1
ATOM 1020 C C . GLN A 1 122 ? -15.377 -4.570 13.385 1.00 91.19 122 GLN A C 1
ATOM 1022 O O . GLN A 1 122 ? -16.235 -4.056 14.102 1.00 91.19 122 GLN A O 1
ATOM 1027 N N . ILE A 1 123 ? -14.069 -4.517 13.650 1.00 91.19 123 ILE A N 1
ATOM 1028 C CA . ILE A 1 123 ? -13.528 -3.911 14.876 1.00 91.19 123 ILE A CA 1
ATOM 1029 C C . ILE A 1 123 ? -13.736 -2.396 14.904 1.00 91.19 123 ILE A C 1
ATOM 1031 O O . ILE A 1 123 ? -14.067 -1.839 15.945 1.00 91.19 123 ILE A O 1
ATOM 1035 N N . SER A 1 124 ? -13.681 -1.726 13.749 1.00 92.06 124 SER A N 1
ATOM 1036 C CA . SER A 1 124 ? -13.865 -0.276 13.664 1.00 92.06 124 SER A CA 1
ATOM 1037 C C . SER A 1 124 ? -15.286 0.174 14.013 1.00 92.06 124 SER A C 1
ATOM 1039 O O . SER A 1 124 ? -15.535 1.368 14.100 1.00 92.06 124 SER A O 1
ATOM 1041 N N . ARG A 1 125 ? -16.249 -0.745 14.181 1.00 89.38 125 ARG A N 1
ATOM 1042 C CA . ARG A 1 125 ? -17.628 -0.403 14.579 1.00 89.38 125 ARG A CA 1
ATOM 1043 C C . ARG A 1 125 ? -17.734 0.128 16.001 1.00 89.38 125 ARG A C 1
ATOM 1045 O O . ARG A 1 125 ? -18.757 0.714 16.331 1.00 89.38 125 ARG A O 1
ATOM 1052 N N . MET A 1 126 ? -16.714 -0.087 16.830 1.00 88.75 126 MET A N 1
ATOM 1053 C CA . MET A 1 126 ? -16.658 0.534 18.151 1.00 88.75 126 MET A CA 1
ATOM 1054 C C . MET A 1 126 ? -16.352 2.037 18.077 1.00 88.75 126 MET A C 1
ATOM 1056 O O . MET A 1 126 ? -16.598 2.745 19.046 1.00 88.75 126 MET A O 1
ATOM 1060 N N . LEU A 1 127 ? -15.828 2.524 16.943 1.00 89.94 127 LEU A N 1
ATOM 1061 C CA . LEU A 1 127 ? -15.516 3.935 16.761 1.00 89.94 127 LEU A CA 1
ATOM 1062 C C . LEU A 1 127 ? -16.795 4.751 16.522 1.00 89.94 127 LEU A C 1
ATOM 1064 O O . LEU A 1 127 ? -17.609 4.376 15.670 1.00 89.94 127 LEU A O 1
ATOM 1068 N N . PRO A 1 128 ? -16.955 5.904 17.189 1.00 88.25 128 PRO A N 1
ATOM 1069 C CA . PRO A 1 128 ? -18.035 6.828 16.884 1.00 88.25 128 PRO A CA 1
ATOM 1070 C C . PRO A 1 128 ? -17.861 7.508 15.501 1.00 88.25 128 PRO A C 1
ATOM 1072 O O . PRO A 1 128 ? -16.736 7.715 15.029 1.00 88.25 128 PRO A O 1
ATOM 1075 N N . PRO A 1 129 ? -18.963 7.919 14.835 1.00 87.31 129 PRO A N 1
ATOM 1076 C CA . PRO A 1 129 ? -18.929 8.532 13.498 1.00 87.31 129 PRO A CA 1
ATOM 1077 C C . PRO A 1 129 ? -18.072 9.803 13.369 1.00 87.31 129 PRO A C 1
ATOM 1079 O O . PRO A 1 129 ? -17.518 10.079 12.304 1.00 87.31 129 PRO A O 1
ATOM 1082 N N . ASN A 1 130 ? -17.934 10.587 14.442 1.00 88.19 130 ASN A N 1
ATOM 1083 C CA . ASN A 1 130 ? -17.113 11.804 14.460 1.00 88.19 130 ASN A CA 1
ATOM 1084 C C . ASN A 1 130 ? -15.620 11.506 14.217 1.00 88.19 130 ASN A C 1
ATOM 1086 O O . ASN A 1 130 ? -14.949 12.271 13.520 1.00 88.19 130 ASN A O 1
ATOM 1090 N N . ILE A 1 131 ? -15.112 10.378 14.723 1.00 88.75 131 ILE A N 1
ATOM 1091 C CA . ILE A 1 131 ? -13.727 9.945 14.504 1.00 88.75 131 ILE A CA 1
ATOM 1092 C C . ILE A 1 131 ? -13.512 9.586 13.038 1.00 88.75 131 ILE A C 1
ATOM 1094 O O . ILE A 1 131 ? -12.498 9.979 12.467 1.00 88.75 131 ILE A O 1
ATOM 1098 N N . PHE A 1 132 ? -14.481 8.933 12.389 1.00 88.75 132 PHE A N 1
ATOM 1099 C CA . PHE A 1 132 ? -14.395 8.635 10.957 1.00 88.75 132 PHE A CA 1
ATOM 1100 C C . PHE A 1 132 ? -14.308 9.898 10.098 1.00 88.75 132 PHE A C 1
ATOM 1102 O O . PHE A 1 132 ? -13.528 9.929 9.147 1.00 88.75 132 PHE A O 1
ATOM 1109 N N . SER A 1 133 ? -15.037 10.960 10.450 1.00 87.12 133 SER A N 1
ATOM 1110 C CA . SER A 1 133 ? -14.911 12.242 9.749 1.00 87.12 133 SER A CA 1
ATOM 1111 C C . SER A 1 133 ? -13.533 12.885 9.943 1.00 87.12 133 SER A C 1
ATOM 1113 O O . SER A 1 133 ? -13.014 13.485 9.000 1.00 87.12 133 SER A O 1
ATOM 1115 N N . SER A 1 134 ? -12.942 12.771 11.135 1.00 88.81 134 SER A N 1
ATOM 1116 C CA . SER A 1 134 ? -11.588 13.270 11.410 1.00 88.81 134 SER A CA 1
ATOM 1117 C C . SER A 1 134 ? -10.527 12.467 10.645 1.00 88.81 134 SER A C 1
ATOM 1119 O O . SER A 1 134 ? -9.692 13.040 9.942 1.00 88.81 134 SER A O 1
ATOM 1121 N N . LEU A 1 135 ? -10.627 11.134 10.685 1.00 91.12 135 LEU A N 1
ATOM 1122 C CA . LEU A 1 135 ? -9.777 10.216 9.923 1.00 91.12 135 LEU A CA 1
ATOM 1123 C C . LEU A 1 135 ? -9.846 10.502 8.423 1.00 91.12 135 LEU A C 1
ATOM 1125 O O . LEU A 1 135 ? -8.805 10.615 7.782 1.00 91.12 135 LEU A O 1
ATOM 1129 N N . ALA A 1 136 ? -11.050 10.696 7.876 1.00 89.69 136 ALA A N 1
ATOM 1130 C CA . ALA A 1 136 ? -11.243 11.019 6.465 1.00 89.69 136 ALA A CA 1
ATOM 1131 C C . ALA A 1 136 ? -10.468 12.271 6.040 1.00 89.69 136 ALA A C 1
ATOM 1133 O O . ALA A 1 136 ? -9.798 12.253 5.010 1.00 89.69 136 ALA A O 1
ATOM 1134 N N . LYS A 1 137 ? -10.511 13.343 6.844 1.00 88.56 137 LYS A N 1
ATOM 1135 C CA . LYS A 1 137 ? -9.766 14.577 6.553 1.00 88.56 137 LYS A CA 1
ATOM 1136 C C . LYS A 1 137 ? -8.264 14.313 6.485 1.00 88.56 137 LYS A C 1
ATOM 1138 O O . LYS A 1 137 ? -7.628 14.717 5.514 1.00 88.56 137 LYS A O 1
ATOM 1143 N N . ASN A 1 138 ? -7.710 13.605 7.467 1.00 87.94 138 ASN A N 1
ATOM 1144 C CA . ASN A 1 138 ? -6.275 13.319 7.518 1.00 87.94 138 ASN A CA 1
ATOM 1145 C C . ASN A 1 138 ? -5.837 12.399 6.370 1.00 87.94 138 ASN A C 1
ATOM 1147 O O . ASN A 1 138 ? -4.855 12.692 5.691 1.00 87.94 138 ASN A O 1
ATOM 1151 N N . MET A 1 139 ? -6.589 11.324 6.120 1.00 91.88 139 MET A N 1
ATOM 1152 C CA . MET A 1 139 ? -6.280 10.337 5.082 1.00 91.88 139 MET A CA 1
ATOM 1153 C C . MET A 1 139 ? -6.366 10.954 3.686 1.00 91.88 139 MET A C 1
ATOM 1155 O O . MET A 1 139 ? -5.392 10.892 2.939 1.00 91.88 139 MET A O 1
ATOM 1159 N N . TYR A 1 140 ? -7.471 11.631 3.354 1.00 90.94 140 TYR A N 1
ATOM 1160 C CA . TYR A 1 140 ? -7.623 12.249 2.037 1.00 90.94 140 TYR A CA 1
ATOM 1161 C C . TYR A 1 140 ? -6.635 13.385 1.808 1.00 90.94 140 TYR A C 1
ATOM 1163 O O . TYR A 1 140 ? -6.109 13.491 0.707 1.00 90.94 140 TYR A O 1
ATOM 1171 N N . THR A 1 141 ? -6.332 14.200 2.822 1.00 88.94 141 THR A N 1
ATOM 1172 C CA . THR A 1 141 ? -5.343 15.282 2.670 1.00 88.94 141 THR A CA 1
ATOM 1173 C C . THR A 1 141 ? -3.947 14.714 2.424 1.00 88.94 141 THR A C 1
ATOM 1175 O O . THR A 1 141 ? -3.282 15.124 1.474 1.00 88.94 141 THR A O 1
ATOM 1178 N N . LYS A 1 142 ? -3.518 13.730 3.228 1.00 88.69 142 LYS A N 1
ATOM 1179 C CA . LYS A 1 142 ? -2.223 13.054 3.062 1.00 88.69 142 LYS A CA 1
ATOM 1180 C C . LYS A 1 142 ? -2.118 12.380 1.695 1.00 88.69 142 LYS A C 1
ATOM 1182 O O . LYS A 1 142 ? -1.127 12.567 0.997 1.00 88.69 142 LYS A O 1
ATOM 1187 N N . ASP A 1 143 ? -3.126 11.597 1.316 1.00 89.94 143 ASP A N 1
ATOM 1188 C CA . ASP A 1 143 ? -3.111 10.846 0.059 1.00 89.94 143 ASP A CA 1
ATOM 1189 C C . ASP A 1 143 ? -3.221 11.762 -1.164 1.00 89.94 143 ASP A C 1
ATOM 1191 O O . ASP A 1 143 ? -2.552 11.509 -2.161 1.00 89.94 143 ASP A O 1
ATOM 1195 N N . ALA A 1 144 ? -4.003 12.845 -1.096 1.00 89.56 144 ALA A N 1
ATOM 1196 C CA . ALA A 1 144 ? -4.069 13.838 -2.167 1.00 89.56 14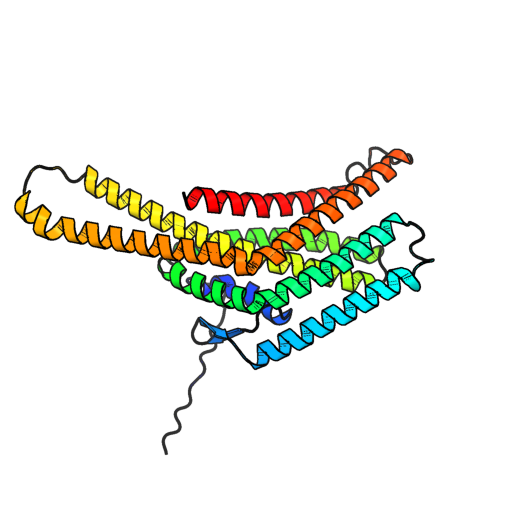4 ALA A CA 1
ATOM 1197 C C . ALA A 1 144 ? -2.737 14.580 -2.331 1.00 89.56 144 ALA A C 1
ATOM 1199 O O . ALA A 1 144 ? -2.291 14.783 -3.459 1.00 89.56 144 ALA A O 1
ATOM 1200 N N . LEU A 1 145 ? -2.079 14.939 -1.222 1.00 89.19 145 LEU A N 1
ATOM 1201 C CA . LEU A 1 145 ? -0.755 15.558 -1.248 1.00 89.19 145 LEU A CA 1
ATOM 1202 C C . LEU A 1 145 ? 0.288 14.610 -1.849 1.00 89.19 145 LEU A C 1
ATOM 1204 O O . LEU A 1 145 ? 1.028 15.014 -2.745 1.00 89.19 145 LEU A O 1
ATOM 1208 N N . MET A 1 146 ? 0.315 13.350 -1.397 1.00 86.19 146 MET A N 1
ATOM 1209 C CA . MET A 1 146 ? 1.191 12.328 -1.970 1.00 86.19 146 MET A CA 1
ATOM 1210 C C . MET A 1 146 ? 0.921 12.176 -3.464 1.00 86.19 146 MET A C 1
ATOM 1212 O O . MET A 1 146 ? 1.841 12.356 -4.246 1.00 86.19 146 MET A O 1
ATOM 1216 N N . PHE A 1 147 ? -0.334 11.965 -3.872 1.00 86.88 147 PHE A N 1
ATOM 1217 C CA . PHE A 1 147 ? -0.708 11.826 -5.280 1.00 86.88 147 PHE A CA 1
ATOM 1218 C C . PHE A 1 147 ? -0.294 13.037 -6.126 1.00 86.88 147 PHE A C 1
ATOM 1220 O O . PHE A 1 147 ? 0.164 12.871 -7.253 1.00 86.88 147 PHE A O 1
ATOM 1227 N N . PHE A 1 148 ? -0.418 14.257 -5.602 1.00 86.69 148 PHE A N 1
ATOM 1228 C CA . PHE A 1 148 ? -0.003 15.464 -6.314 1.00 86.69 148 PHE A CA 1
ATOM 1229 C C . PHE A 1 148 ? 1.521 15.531 -6.512 1.00 86.69 148 PHE A C 1
ATOM 1231 O O . PHE A 1 148 ? 1.987 15.801 -7.621 1.00 86.69 148 PHE A O 1
ATOM 1238 N N . LEU A 1 149 ? 2.300 15.229 -5.467 1.00 83.94 149 LEU A N 1
ATOM 1239 C CA . LEU A 1 149 ? 3.765 15.138 -5.544 1.00 83.94 149 LEU A CA 1
ATOM 1240 C C . LEU A 1 149 ? 4.205 14.024 -6.505 1.00 83.94 149 LEU A C 1
ATOM 1242 O O . LEU A 1 149 ? 5.065 14.219 -7.360 1.00 83.94 149 LEU A O 1
ATOM 1246 N N . SER A 1 150 ? 3.556 12.870 -6.410 1.00 81.12 150 SER A N 1
ATOM 1247 C CA . SER A 1 150 ? 3.727 11.726 -7.295 1.00 81.12 150 SER A CA 1
ATOM 1248 C C . SER A 1 150 ? 3.456 12.073 -8.768 1.00 81.12 150 SER A C 1
ATOM 1250 O O . SER A 1 150 ? 4.207 11.697 -9.671 1.00 81.12 150 SER A O 1
ATOM 1252 N N . PHE A 1 151 ? 2.369 12.798 -9.032 1.00 81.62 151 PHE A N 1
ATOM 1253 C CA . PHE A 1 151 ? 1.953 13.170 -10.380 1.00 81.62 151 PHE A CA 1
ATOM 1254 C C . PHE A 1 151 ? 2.923 14.171 -11.026 1.00 81.62 151 PHE A C 1
ATOM 1256 O O . PHE A 1 151 ? 3.259 14.040 -12.202 1.00 81.62 151 PHE A O 1
ATOM 1263 N N . SER A 1 152 ? 3.444 15.135 -10.262 1.00 79.44 152 SER A N 1
ATOM 1264 C CA . SER A 1 152 ? 4.420 16.100 -10.789 1.00 79.44 152 SER A CA 1
ATOM 1265 C C . SER A 1 152 ? 5.748 15.434 -11.181 1.00 79.44 152 SER A C 1
ATOM 1267 O O . SER A 1 152 ? 6.281 15.707 -12.260 1.00 79.44 152 SER A O 1
ATOM 1269 N N . LEU A 1 153 ? 6.234 14.487 -10.370 1.00 75.69 153 LEU A N 1
ATOM 1270 C CA . LEU A 1 153 ? 7.427 13.678 -10.658 1.00 75.69 153 LEU A CA 1
ATOM 1271 C C . LEU A 1 153 ? 7.270 12.839 -11.934 1.00 75.69 153 LEU A C 1
ATOM 1273 O O . LEU A 1 153 ? 8.194 12.728 -12.743 1.00 75.69 153 LEU A O 1
ATOM 1277 N N . THR A 1 154 ? 6.094 12.250 -12.131 1.00 70.62 154 THR A N 1
ATOM 1278 C CA . THR A 1 154 ? 5.822 11.359 -13.265 1.00 70.62 154 THR A CA 1
ATOM 1279 C C . THR A 1 154 ? 5.611 12.112 -14.583 1.00 70.62 154 THR A C 1
ATOM 1281 O O . THR A 1 154 ? 6.061 11.628 -15.626 1.00 70.62 154 THR A O 1
ATOM 1284 N N . LEU A 1 155 ? 5.040 13.324 -14.554 1.00 73.44 155 LEU A N 1
ATOM 1285 C CA . LEU A 1 155 ? 4.982 14.216 -15.722 1.00 73.44 155 LEU A CA 1
ATOM 1286 C C . LEU A 1 155 ? 6.376 14.577 -16.246 1.00 73.44 155 LEU A C 1
ATOM 1288 O O . LEU A 1 155 ? 6.593 14.590 -17.456 1.00 73.44 155 LEU A O 1
ATOM 1292 N N . TYR A 1 156 ? 7.343 14.807 -15.358 1.00 69.50 156 TYR A N 1
ATOM 1293 C CA . TYR A 1 156 ? 8.717 15.092 -15.774 1.00 69.50 156 TYR A CA 1
ATOM 1294 C C . TYR A 1 156 ? 9.383 13.899 -16.478 1.00 69.50 156 TYR A C 1
ATOM 1296 O O . TYR A 1 156 ? 10.148 14.066 -17.425 1.00 69.50 156 TYR A O 1
ATOM 1304 N N . GLN A 1 157 ? 9.079 12.671 -16.056 1.00 66.50 157 GLN A N 1
ATOM 1305 C CA . GLN A 1 157 ? 9.633 11.470 -16.688 1.00 66.50 157 GLN A CA 1
ATOM 1306 C C . GLN A 1 157 ? 9.086 11.243 -18.110 1.00 66.50 157 GLN A C 1
ATOM 1308 O O . GLN A 1 157 ? 9.714 10.524 -18.892 1.00 66.50 157 GLN A O 1
ATOM 1313 N N . PHE A 1 158 ? 7.963 11.879 -18.474 1.00 64.12 158 PHE A N 1
ATOM 1314 C CA . PHE A 1 158 ? 7.336 11.769 -19.796 1.00 64.12 158 PHE A CA 1
ATOM 1315 C C . PHE A 1 158 ? 8.264 12.211 -20.937 1.00 64.12 158 PHE A C 1
ATOM 1317 O O . PHE A 1 158 ? 8.197 11.665 -22.035 1.00 64.12 158 PHE A O 1
ATOM 1324 N N . THR A 1 159 ? 9.163 13.161 -20.677 1.00 62.56 159 THR A N 1
ATOM 1325 C CA . THR A 1 159 ? 10.109 13.680 -21.677 1.00 62.56 159 THR A CA 1
ATOM 1326 C C . THR A 1 159 ? 11.353 12.802 -21.848 1.00 62.56 159 THR A C 1
ATOM 1328 O O . THR A 1 159 ? 12.077 12.954 -22.827 1.00 62.56 159 THR A O 1
ATOM 1331 N N . ASN A 1 160 ? 11.606 11.870 -20.920 1.00 64.75 160 ASN A N 1
ATOM 1332 C CA . ASN A 1 160 ? 12.888 11.171 -20.788 1.00 64.75 160 ASN A CA 1
ATOM 1333 C C . ASN A 1 160 ? 12.864 9.686 -21.188 1.00 64.75 160 ASN A C 1
ATOM 1335 O O . ASN A 1 160 ? 13.931 9.090 -21.374 1.00 64.75 160 ASN A O 1
ATOM 1339 N N . TYR A 1 161 ? 11.683 9.072 -21.297 1.00 68.06 161 TYR A N 1
ATOM 1340 C CA . TYR A 1 161 ? 11.526 7.644 -21.593 1.00 68.06 161 TYR A CA 1
ATOM 1341 C C . TYR A 1 161 ? 10.759 7.391 -22.891 1.00 68.06 161 TYR A C 1
ATOM 1343 O O . TYR A 1 161 ? 9.899 8.169 -23.296 1.00 68.06 161 TYR A O 1
ATOM 1351 N N . THR A 1 162 ? 11.030 6.248 -23.530 1.00 71.19 162 THR A N 1
ATOM 1352 C CA . THR A 1 162 ? 10.196 5.767 -24.636 1.00 71.19 162 THR A CA 1
ATOM 1353 C C . THR A 1 162 ? 8.798 5.421 -24.115 1.00 71.19 162 THR A C 1
ATOM 1355 O O . THR A 1 162 ? 8.644 4.961 -22.983 1.00 71.19 162 THR A O 1
ATOM 1358 N N . LYS A 1 163 ? 7.764 5.606 -24.948 1.00 75.94 163 LYS A N 1
ATOM 1359 C CA . LYS A 1 163 ? 6.358 5.340 -24.584 1.00 75.94 163 LYS A CA 1
ATOM 1360 C C . LYS A 1 163 ? 6.121 3.990 -23.872 1.00 75.94 163 LYS A C 1
ATOM 1362 O O . LYS A 1 163 ? 5.473 4.012 -22.828 1.00 75.94 163 LYS A O 1
ATOM 1367 N N . PRO A 1 164 ? 6.627 2.830 -24.354 1.00 74.25 164 PRO A N 1
ATOM 1368 C CA . PRO A 1 164 ? 6.376 1.554 -23.678 1.00 74.25 164 PRO A CA 1
ATOM 1369 C C . PRO A 1 164 ? 7.053 1.475 -22.306 1.00 74.25 164 PRO A C 1
ATOM 1371 O O . PRO A 1 164 ? 6.484 0.957 -21.351 1.00 74.25 164 PRO A O 1
ATOM 1374 N N . LEU A 1 165 ? 8.259 2.021 -22.174 1.00 77.50 165 LEU A N 1
ATOM 1375 C CA . LEU A 1 165 ? 8.960 1.990 -20.902 1.00 77.50 165 LEU A CA 1
ATOM 1376 C C . LEU A 1 165 ? 8.323 2.932 -19.878 1.00 77.50 165 LEU A C 1
ATOM 1378 O O . LEU A 1 165 ? 8.202 2.585 -18.704 1.00 77.50 165 LEU A O 1
ATOM 1382 N N . LEU A 1 166 ? 7.880 4.100 -20.335 1.00 80.19 166 LEU A N 1
ATOM 1383 C CA . LEU A 1 166 ? 7.145 5.042 -19.511 1.00 80.19 166 LEU A CA 1
ATOM 1384 C C . LEU A 1 166 ? 5.900 4.368 -18.918 1.00 80.19 166 LEU A C 1
ATOM 1386 O O . LEU A 1 166 ? 5.717 4.386 -17.707 1.00 80.19 166 LEU A O 1
ATOM 1390 N N . CYS A 1 167 ? 5.099 3.684 -19.736 1.00 83.50 167 CYS A N 1
ATOM 1391 C CA . CYS A 1 167 ? 3.938 2.941 -19.249 1.00 83.50 167 CYS A CA 1
ATOM 1392 C C . CYS A 1 167 ? 4.301 1.892 -18.181 1.00 83.50 167 CYS A C 1
ATOM 1394 O O . CYS A 1 167 ? 3.598 1.799 -17.176 1.00 83.50 167 CYS A O 1
ATOM 1396 N N . ALA A 1 168 ? 5.400 1.145 -18.340 1.00 86.12 168 ALA A N 1
ATOM 1397 C CA . ALA A 1 168 ? 5.842 0.168 -17.338 1.00 86.12 168 ALA A CA 1
ATOM 1398 C C . ALA A 1 168 ? 6.195 0.822 -15.992 1.00 86.12 168 ALA A C 1
ATOM 1400 O O . ALA A 1 168 ? 5.733 0.366 -14.945 1.00 86.12 168 ALA A O 1
ATOM 1401 N N . VAL A 1 169 ? 6.956 1.920 -16.024 1.00 84.25 169 VAL A N 1
ATOM 1402 C CA . VAL A 1 169 ? 7.319 2.687 -14.821 1.00 84.25 169 VAL A CA 1
ATOM 1403 C C . VAL A 1 169 ? 6.069 3.235 -14.131 1.00 84.25 169 VAL A C 1
ATOM 1405 O O . VAL A 1 169 ? 5.928 3.095 -12.920 1.00 84.25 169 VAL A O 1
ATOM 1408 N N . TRP A 1 170 ? 5.124 3.787 -14.893 1.00 85.56 170 TRP A N 1
ATOM 1409 C CA . TRP A 1 170 ? 3.869 4.313 -14.352 1.00 85.56 170 TRP A CA 1
ATOM 1410 C C . TRP A 1 170 ? 2.989 3.230 -13.717 1.00 85.56 170 TRP A C 1
ATOM 1412 O O . TRP A 1 170 ? 2.402 3.462 -12.663 1.00 85.56 170 TRP A O 1
ATOM 1422 N N . ILE A 1 171 ? 2.911 2.041 -14.322 1.00 90.12 171 ILE A N 1
ATOM 1423 C CA . ILE A 1 171 ? 2.153 0.905 -13.775 1.00 90.12 171 ILE A CA 1
ATOM 1424 C C . ILE A 1 171 ? 2.709 0.489 -12.406 1.00 90.12 171 ILE A C 1
ATOM 1426 O O . ILE A 1 171 ? 1.939 0.332 -11.456 1.00 90.12 171 ILE A O 1
ATOM 1430 N N . ILE A 1 172 ? 4.033 0.342 -12.291 1.00 91.38 172 ILE A N 1
ATOM 1431 C CA . ILE A 1 172 ? 4.699 -0.017 -11.028 1.00 91.38 172 ILE A CA 1
ATOM 1432 C C . ILE A 1 172 ? 4.494 1.090 -9.995 1.00 91.38 172 ILE A C 1
ATOM 1434 O O . ILE A 1 172 ? 4.138 0.823 -8.852 1.00 91.38 172 ILE A O 1
ATOM 1438 N N . PHE A 1 173 ? 4.653 2.339 -10.411 1.00 87.62 173 PHE A N 1
ATOM 1439 C CA . PHE A 1 173 ? 4.513 3.489 -9.536 1.00 87.62 173 PHE A CA 1
ATOM 1440 C C . PHE A 1 173 ? 3.097 3.627 -8.954 1.00 87.62 173 PHE A C 1
ATOM 1442 O O . PHE A 1 173 ? 2.931 3.763 -7.741 1.00 87.62 173 PHE A O 1
ATOM 1449 N N . PHE A 1 174 ? 2.055 3.500 -9.782 1.00 89.06 174 PHE A N 1
ATOM 1450 C CA . PHE A 1 174 ? 0.677 3.477 -9.285 1.00 89.06 174 PHE A CA 1
ATOM 1451 C C . PHE A 1 174 ? 0.409 2.278 -8.370 1.00 89.06 174 PHE A C 1
ATOM 1453 O O . PHE A 1 174 ? -0.363 2.403 -7.419 1.00 89.06 174 PHE A O 1
ATOM 1460 N N . ALA A 1 175 ? 1.040 1.127 -8.625 1.00 92.56 175 ALA A N 1
ATOM 1461 C CA . ALA A 1 175 ? 0.931 -0.030 -7.742 1.00 92.56 175 ALA A CA 1
ATOM 1462 C C . ALA A 1 175 ? 1.519 0.259 -6.353 1.00 92.56 175 ALA A C 1
ATOM 1464 O O . ALA A 1 175 ? 0.856 -0.022 -5.354 1.00 92.56 175 ALA A O 1
ATOM 1465 N N . ILE A 1 176 ? 2.709 0.871 -6.291 1.00 92.12 176 ILE A N 1
ATOM 1466 C CA . ILE A 1 176 ? 3.349 1.301 -5.038 1.00 92.12 176 ILE A CA 1
ATOM 1467 C C . ILE A 1 176 ? 2.420 2.246 -4.273 1.00 92.12 176 ILE A C 1
ATOM 1469 O O . ILE A 1 176 ? 2.103 1.983 -3.111 1.00 92.12 176 ILE A O 1
ATOM 1473 N N . LEU A 1 177 ? 1.927 3.298 -4.939 1.00 90.25 177 LEU A N 1
ATOM 1474 C CA . LEU A 1 177 ? 1.049 4.289 -4.319 1.00 90.25 177 LEU A CA 1
ATOM 1475 C C . LEU A 1 177 ? -0.214 3.634 -3.745 1.00 90.25 177 LEU A C 1
ATOM 1477 O O . LEU A 1 177 ? -0.557 3.849 -2.585 1.00 90.25 177 LEU A O 1
ATOM 1481 N N . MET A 1 178 ? -0.876 2.774 -4.521 1.00 91.75 178 MET A N 1
ATOM 1482 C CA . MET A 1 178 ? -2.114 2.126 -4.088 1.00 91.75 178 MET A CA 1
ATOM 1483 C C . MET A 1 178 ? -1.919 1.147 -2.932 1.00 91.75 178 MET A C 1
ATOM 1485 O O . MET A 1 178 ? -2.741 1.127 -2.012 1.00 91.75 178 MET A O 1
ATOM 1489 N N . ILE A 1 179 ? -0.857 0.339 -2.956 1.00 92.50 179 ILE A N 1
ATOM 1490 C CA . ILE A 1 179 ? -0.564 -0.616 -1.880 1.00 92.50 179 ILE A CA 1
ATOM 1491 C C . ILE A 1 179 ? -0.193 0.138 -0.597 1.00 92.50 179 ILE A C 1
ATOM 1493 O O . ILE A 1 179 ? -0.747 -0.169 0.461 1.00 92.50 179 ILE A O 1
ATOM 1497 N N . ASN A 1 180 ? 0.660 1.163 -0.690 1.00 91.56 180 ASN A N 1
ATOM 1498 C CA . ASN A 1 180 ? 1.032 2.003 0.451 1.00 91.56 180 ASN A CA 1
ATOM 1499 C C . ASN A 1 180 ? -0.176 2.732 1.039 1.00 91.56 180 ASN A C 1
ATOM 1501 O O . ASN A 1 180 ? -0.367 2.736 2.256 1.00 91.56 180 ASN A O 1
ATOM 1505 N N . THR A 1 181 ? -1.029 3.317 0.200 1.00 91.38 181 THR A N 1
ATOM 1506 C CA . THR A 1 181 ? -2.251 3.978 0.659 1.00 91.38 181 THR A CA 1
ATOM 1507 C C . THR A 1 181 ? -3.189 2.986 1.346 1.00 91.38 181 THR A C 1
ATOM 1509 O O . THR A 1 181 ? -3.658 3.267 2.443 1.00 91.38 181 THR A O 1
ATOM 1512 N N . LEU A 1 182 ? -3.413 1.789 0.791 1.00 92.50 182 LEU A N 1
ATOM 1513 C CA . LEU A 1 182 ? -4.229 0.763 1.454 1.00 92.50 182 LEU A CA 1
ATOM 1514 C C . LEU A 1 182 ? -3.645 0.317 2.801 1.00 92.50 182 LEU A C 1
ATOM 1516 O O . LEU A 1 182 ? -4.402 0.166 3.764 1.00 92.50 182 LEU A O 1
ATOM 1520 N N . TYR A 1 183 ? -2.330 0.110 2.874 1.00 92.69 183 TYR A N 1
ATOM 1521 C CA . TYR A 1 183 ? -1.636 -0.258 4.107 1.00 92.69 183 TYR A CA 1
ATOM 1522 C C . TYR A 1 183 ? -1.779 0.841 5.165 1.00 92.69 183 TYR A C 1
ATOM 1524 O O . TYR A 1 183 ? -2.376 0.614 6.218 1.00 92.69 183 TYR A O 1
ATOM 1532 N N . THR A 1 184 ? -1.314 2.053 4.852 1.00 91.06 184 THR A N 1
ATOM 1533 C CA . THR A 1 184 ? -1.309 3.193 5.782 1.00 91.06 184 THR A CA 1
ATOM 1534 C C . THR A 1 184 ? -2.714 3.565 6.250 1.00 91.06 184 THR A C 1
ATOM 1536 O O . THR A 1 184 ? -2.916 3.835 7.431 1.00 91.06 184 THR A O 1
ATOM 1539 N N . ASN A 1 185 ? -3.717 3.476 5.375 1.00 92.62 185 ASN A N 1
ATOM 1540 C CA . ASN A 1 185 ? -5.108 3.749 5.728 1.00 92.62 185 ASN A CA 1
ATOM 1541 C C . ASN A 1 185 ? -5.697 2.729 6.707 1.00 92.62 185 ASN A C 1
ATOM 1543 O O . ASN A 1 185 ? -6.443 3.110 7.609 1.00 92.62 185 ASN A O 1
ATOM 1547 N N . ASN A 1 186 ? -5.339 1.448 6.581 1.00 92.19 186 ASN A N 1
ATOM 1548 C CA . ASN A 1 186 ? -5.710 0.457 7.591 1.00 92.19 186 ASN A CA 1
ATOM 1549 C C . ASN A 1 186 ? -4.980 0.706 8.917 1.00 92.19 186 ASN A C 1
ATOM 1551 O O . ASN A 1 186 ? -5.621 0.611 9.961 1.00 92.19 186 ASN A O 1
ATOM 1555 N N . VAL A 1 187 ? -3.696 1.093 8.885 1.00 91.44 187 VAL A N 1
ATOM 1556 C CA . VAL A 1 187 ? -2.951 1.459 10.104 1.00 91.44 187 VAL A CA 1
ATOM 1557 C C . VAL A 1 187 ? -3.631 2.622 10.829 1.00 91.44 187 VAL A C 1
ATOM 1559 O O . VAL A 1 187 ? -3.873 2.511 12.024 1.00 91.44 187 VAL A O 1
ATOM 1562 N N . TYR A 1 188 ? -4.024 3.694 10.130 1.00 91.12 188 TYR A N 1
ATOM 1563 C CA . TYR A 1 188 ? -4.715 4.835 10.751 1.00 91.12 188 TYR A CA 1
ATOM 1564 C C . TYR A 1 188 ? -6.031 4.453 11.439 1.00 91.12 188 TYR A C 1
ATOM 1566 O O . TYR A 1 188 ? -6.342 4.961 12.516 1.00 91.12 188 TYR A O 1
ATOM 1574 N N . VAL A 1 189 ? -6.815 3.555 10.836 1.00 92.94 189 VAL A N 1
ATOM 1575 C CA . VAL A 1 189 ? -8.068 3.084 11.444 1.00 92.94 189 VAL A CA 1
ATOM 1576 C C . VAL A 1 189 ? -7.788 2.241 12.687 1.00 92.94 189 VAL A C 1
ATOM 1578 O O . VAL A 1 189 ? -8.467 2.413 13.699 1.00 92.94 189 VAL A O 1
ATOM 1581 N N . LEU A 1 190 ? -6.796 1.349 12.633 1.00 92.19 190 LEU A N 1
ATOM 1582 C CA . LEU A 1 190 ? -6.396 0.527 13.779 1.00 92.19 190 LEU A CA 1
ATOM 1583 C C . LEU A 1 190 ? -5.819 1.374 14.913 1.00 92.19 190 LEU A C 1
ATOM 1585 O O . LEU A 1 190 ? -6.116 1.119 16.076 1.00 92.19 190 LEU A O 1
ATOM 1589 N N . GLU A 1 191 ? -5.066 2.416 14.573 1.00 90.69 191 GLU A N 1
ATOM 1590 C CA . GLU A 1 191 ? -4.563 3.407 15.519 1.00 90.69 191 GLU A CA 1
ATOM 1591 C C . GLU A 1 191 ? -5.723 4.083 16.267 1.00 90.69 191 GLU A C 1
ATOM 1593 O O . GLU A 1 191 ? -5.763 4.100 17.496 1.00 90.69 191 GLU A O 1
ATOM 1598 N N . ALA A 1 192 ? -6.728 4.577 15.539 1.00 91.62 192 ALA A N 1
ATOM 1599 C CA . ALA A 1 192 ? -7.912 5.165 16.161 1.00 91.62 192 ALA A CA 1
ATOM 1600 C C . ALA A 1 192 ? -8.658 4.160 17.053 1.00 91.62 192 ALA A C 1
ATOM 1602 O O . ALA A 1 192 ? -9.132 4.523 18.126 1.00 91.62 192 ALA A O 1
ATOM 1603 N N . CYS A 1 193 ? -8.724 2.891 16.638 1.00 91.94 193 CYS A N 1
ATOM 1604 C CA . CYS A 1 193 ? -9.311 1.817 17.435 1.00 91.94 193 CYS A CA 1
ATOM 1605 C C . CYS A 1 193 ? -8.574 1.620 18.770 1.00 91.94 193 CYS A C 1
ATOM 1607 O O . CYS A 1 193 ? -9.209 1.563 19.822 1.00 91.94 193 CYS A O 1
ATOM 1609 N N . LEU A 1 194 ? -7.243 1.540 18.743 1.00 90.25 194 LEU A N 1
ATOM 1610 C CA . LEU A 1 194 ? -6.434 1.395 19.957 1.00 90.25 194 LEU A CA 1
ATOM 1611 C C . LEU A 1 194 ? -6.580 2.604 20.879 1.00 90.25 194 LEU A C 1
ATOM 1613 O O . LEU A 1 194 ? -6.730 2.436 22.090 1.00 90.25 194 LEU A O 1
ATOM 1617 N N . LYS A 1 195 ? -6.601 3.809 20.304 1.00 90.81 195 LYS A N 1
ATOM 1618 C CA . LYS A 1 195 ? -6.781 5.041 21.065 1.00 90.81 195 LYS A CA 1
ATOM 1619 C C . LYS A 1 195 ? -8.115 5.072 21.813 1.00 90.81 195 LYS A C 1
ATOM 1621 O O . LYS A 1 195 ? -8.117 5.372 23.001 1.00 90.81 195 LYS A O 1
ATOM 1626 N N . GLU A 1 196 ? -9.216 4.680 21.171 1.00 91.44 196 GLU A N 1
ATOM 1627 C CA . GLU A 1 196 ? -10.522 4.624 21.843 1.00 91.44 196 GLU A CA 1
ATOM 1628 C C . GLU A 1 196 ? -10.550 3.621 23.004 1.00 91.44 196 GLU A C 1
ATOM 1630 O O . GLU A 1 196 ? -11.138 3.906 24.047 1.00 91.44 196 GLU A O 1
ATOM 1635 N N . ILE A 1 197 ? -9.884 2.468 22.869 1.00 89.81 197 ILE A N 1
ATOM 1636 C CA . ILE A 1 197 ? -9.763 1.510 23.980 1.00 89.81 197 ILE A CA 1
ATOM 1637 C C . ILE A 1 197 ? -8.967 2.116 25.133 1.00 89.81 197 ILE A C 1
ATOM 1639 O O . ILE A 1 197 ? -9.359 1.970 26.291 1.00 89.81 197 ILE A O 1
ATOM 1643 N N . ASN A 1 198 ? -7.856 2.786 24.830 1.00 89.81 198 ASN A N 1
ATOM 1644 C CA . ASN A 1 198 ? -7.025 3.415 25.846 1.00 89.81 198 ASN A CA 1
ATOM 1645 C C . ASN A 1 198 ? -7.781 4.535 26.578 1.00 89.81 198 ASN A C 1
ATOM 1647 O O . ASN A 1 198 ? -7.768 4.584 27.806 1.00 89.81 198 ASN A O 1
ATOM 1651 N N . ASP A 1 199 ? -8.509 5.378 25.846 1.00 90.56 199 ASP A N 1
ATOM 1652 C CA . ASP A 1 199 ? -9.309 6.462 26.422 1.00 90.56 199 ASP A CA 1
ATOM 1653 C C . ASP A 1 199 ? -10.471 5.912 27.272 1.00 90.56 199 ASP A C 1
ATOM 1655 O O . ASP A 1 199 ? -10.762 6.440 28.350 1.00 90.56 199 ASP A O 1
ATOM 1659 N N . ALA A 1 200 ? -11.108 4.814 26.848 1.00 89.75 200 ALA A N 1
ATOM 1660 C CA . ALA A 1 200 ? -12.104 4.108 27.656 1.00 89.75 200 ALA A CA 1
ATOM 1661 C C . ALA A 1 200 ? -11.494 3.516 28.941 1.00 89.75 200 ALA A C 1
ATOM 1663 O O . ALA A 1 200 ? -12.095 3.603 30.013 1.00 89.75 200 ALA A O 1
ATOM 1664 N N . LEU A 1 201 ? -10.279 2.968 28.863 1.00 88.56 201 LEU A N 1
ATOM 1665 C CA . LEU A 1 201 ? -9.567 2.418 30.016 1.00 88.56 201 LEU A CA 1
ATOM 1666 C C . LEU A 1 201 ? -9.179 3.507 31.030 1.00 88.56 201 LEU A C 1
ATOM 1668 O O . LEU A 1 201 ? -9.310 3.293 32.237 1.00 88.56 201 LEU A O 1
ATOM 1672 N N . VAL A 1 202 ? -8.742 4.680 30.558 1.00 89.38 202 VAL A N 1
ATOM 1673 C CA . VAL A 1 202 ? -8.451 5.844 31.412 1.00 89.38 202 VAL A CA 1
ATOM 1674 C C . VAL A 1 202 ? -9.714 6.302 32.140 1.00 89.38 202 VAL A C 1
ATOM 1676 O O . VAL A 1 202 ? -9.683 6.437 33.362 1.00 89.38 202 VAL A O 1
ATOM 1679 N N . LYS A 1 203 ? -10.846 6.433 31.434 1.00 88.31 203 LYS A N 1
ATOM 1680 C CA . LYS A 1 203 ? -12.138 6.787 32.050 1.00 88.31 203 LYS A CA 1
ATOM 1681 C C . LYS A 1 203 ? -12.565 5.776 33.115 1.00 88.31 203 LYS A C 1
ATOM 1683 O O . LYS A 1 203 ? -12.985 6.167 34.200 1.00 88.31 203 LYS A O 1
ATOM 1688 N N . LEU A 1 204 ? -12.416 4.477 32.845 1.00 85.75 204 LEU A N 1
ATOM 1689 C CA . LEU A 1 204 ? -12.710 3.431 33.830 1.00 85.75 204 LEU A CA 1
ATOM 1690 C C . LEU A 1 204 ? -11.818 3.526 35.069 1.00 85.75 204 LEU A C 1
ATOM 1692 O O . LEU A 1 204 ? -12.297 3.345 36.190 1.00 85.75 204 LEU A O 1
ATOM 1696 N N . ARG A 1 205 ? -10.528 3.823 34.883 1.00 83.44 205 ARG A N 1
ATOM 1697 C CA . ARG A 1 205 ? -9.588 4.035 35.987 1.00 83.44 205 ARG A CA 1
ATOM 1698 C C . ARG A 1 205 ? -9.960 5.266 36.813 1.00 83.44 205 ARG A C 1
ATOM 1700 O O . ARG A 1 205 ? -9.906 5.193 38.036 1.00 83.44 205 ARG A O 1
ATOM 1707 N N . GLU A 1 206 ? -10.337 6.369 36.175 1.00 85.31 206 GLU A N 1
ATOM 1708 C CA . GLU A 1 206 ? -10.780 7.587 36.865 1.00 85.31 206 GLU A CA 1
ATOM 1709 C C . GLU A 1 206 ? -12.048 7.345 37.684 1.00 85.31 206 GLU A C 1
ATOM 1711 O O . GLU A 1 206 ? -12.095 7.745 38.843 1.00 85.31 206 GLU A O 1
ATOM 1716 N N . ILE A 1 207 ? -13.035 6.625 37.137 1.00 80.50 207 ILE A N 1
ATOM 1717 C CA . ILE A 1 207 ? -14.241 6.222 37.881 1.00 80.50 207 ILE A CA 1
ATOM 1718 C C . ILE A 1 207 ? -13.855 5.391 39.113 1.00 80.50 207 ILE A C 1
ATOM 1720 O O . ILE A 1 207 ? -14.365 5.632 40.203 1.00 80.50 207 ILE A O 1
ATOM 1724 N N . LEU A 1 208 ? -12.914 4.451 38.969 1.00 75.38 208 LEU A N 1
ATOM 1725 C CA . LEU A 1 208 ? -12.454 3.606 40.074 1.00 75.38 208 LEU A CA 1
ATOM 1726 C C . LEU A 1 208 ? -11.724 4.392 41.181 1.00 75.38 208 LEU A C 1
ATOM 1728 O O . LEU A 1 208 ? -11.809 4.000 42.341 1.00 75.38 208 LEU A O 1
ATOM 1732 N N . ILE A 1 209 ? -10.986 5.450 40.826 1.00 75.31 209 ILE A N 1
ATOM 1733 C CA . ILE A 1 209 ? -10.199 6.268 41.768 1.00 75.31 209 ILE A CA 1
ATOM 1734 C C . ILE A 1 209 ? -11.056 7.360 42.428 1.00 75.31 209 ILE A C 1
ATOM 1736 O O . ILE A 1 209 ? -10.874 7.627 43.613 1.00 75.31 209 ILE A O 1
ATOM 1740 N N . ASN A 1 210 ? -11.967 7.988 41.676 1.00 71.31 210 ASN A N 1
ATOM 1741 C CA . ASN A 1 210 ? -12.773 9.123 42.139 1.00 71.31 210 ASN A CA 1
ATOM 1742 C C . ASN A 1 210 ? -14.029 8.704 42.923 1.00 71.31 210 ASN A C 1
ATOM 1744 O O . ASN A 1 210 ? -14.574 9.520 43.663 1.00 71.31 210 ASN A O 1
ATOM 1748 N N . ASP A 1 211 ? -14.508 7.464 42.777 1.00 62.47 211 ASP A N 1
ATOM 1749 C CA . ASP A 1 211 ? -15.590 6.948 43.620 1.00 62.47 211 ASP A CA 1
ATOM 1750 C C . ASP A 1 211 ? -15.052 6.655 45.040 1.00 62.47 211 ASP A C 1
ATOM 1752 O O . ASP A 1 211 ? -14.413 5.630 45.287 1.00 62.47 211 ASP A O 1
ATOM 1756 N N . GLU A 1 212 ? -15.316 7.567 45.982 1.00 54.72 212 GLU A N 1
ATOM 1757 C CA . GLU A 1 212 ? -14.943 7.460 47.400 1.00 54.72 212 GLU A CA 1
ATOM 1758 C C . GLU A 1 212 ? -15.298 6.086 48.035 1.00 54.72 212 GLU A C 1
ATOM 1760 O O . GLU A 1 212 ? -16.423 5.595 47.882 1.00 54.72 212 GLU A O 1
ATOM 1765 N N . PRO A 1 213 ? -14.408 5.482 48.852 1.00 54.12 213 PRO A N 1
ATOM 1766 C CA . PRO A 1 213 ? -14.622 4.173 49.487 1.00 54.12 213 PRO A CA 1
ATOM 1767 C C . PRO A 1 213 ? -15.770 4.054 50.519 1.00 54.12 213 PRO A C 1
ATOM 1769 O O . PRO A 1 213 ? -15.861 3.026 51.199 1.00 54.12 213 PRO A O 1
ATOM 1772 N N . HIS A 1 214 ? -16.624 5.063 50.726 1.00 52.19 214 HIS A N 1
ATOM 1773 C CA . HIS A 1 214 ? -17.077 5.341 52.097 1.00 52.19 214 HIS A CA 1
ATOM 1774 C C . HIS A 1 214 ? -18.557 5.153 52.456 1.00 52.19 214 HIS A C 1
ATOM 1776 O O . HIS A 1 214 ? -18.832 5.159 53.651 1.00 52.19 214 HIS A O 1
ATOM 1782 N N . LEU A 1 215 ? -19.512 4.920 51.539 1.00 49.69 215 LEU A N 1
ATOM 1783 C CA . LEU A 1 215 ? -20.931 4.911 51.970 1.00 49.69 215 LEU A CA 1
ATOM 1784 C C . LEU A 1 215 ? -21.745 3.627 51.759 1.00 49.69 215 LEU A C 1
ATOM 1786 O O . LEU A 1 215 ? -22.674 3.402 52.527 1.00 49.69 215 LEU A O 1
ATOM 1790 N N . LEU A 1 216 ? -21.403 2.711 50.842 1.00 51.50 216 LEU A N 1
ATOM 1791 C CA . LEU A 1 216 ? -22.215 1.492 50.629 1.00 51.50 216 LEU A CA 1
ATOM 1792 C C . LEU A 1 216 ? -21.401 0.279 50.136 1.00 51.50 216 LEU A C 1
ATOM 1794 O O . LEU A 1 216 ? -21.745 -0.360 49.140 1.00 51.50 216 LEU A O 1
ATOM 1798 N N . ARG A 1 217 ? -20.339 -0.102 50.863 1.00 55.91 217 ARG A N 1
ATOM 1799 C CA . ARG A 1 217 ? -19.409 -1.206 50.515 1.00 55.91 217 ARG A CA 1
ATOM 1800 C C . ARG A 1 217 ? -20.099 -2.502 50.045 1.00 55.91 217 ARG A C 1
ATOM 1802 O O . ARG A 1 217 ? -19.626 -3.153 49.119 1.00 55.91 217 ARG A O 1
ATOM 1809 N N . ARG A 1 218 ? -21.238 -2.882 50.638 1.00 54.41 218 ARG A N 1
ATOM 1810 C CA . ARG A 1 218 ? -21.916 -4.167 50.359 1.00 54.41 218 ARG A CA 1
ATOM 1811 C C . ARG A 1 218 ? -22.831 -4.144 49.118 1.00 54.41 218 ARG A C 1
ATOM 1813 O O . ARG A 1 218 ? -22.905 -5.142 48.408 1.00 54.41 218 ARG A O 1
ATOM 1820 N N . VAL A 1 219 ? -23.480 -3.014 48.816 1.00 53.16 219 VAL A N 1
ATOM 1821 C CA . VAL A 1 219 ? -24.298 -2.829 47.592 1.00 53.16 219 VAL A CA 1
ATOM 1822 C C . VAL A 1 219 ? -23.405 -2.482 46.389 1.00 53.16 219 VAL A C 1
ATOM 1824 O O . VAL A 1 219 ? -23.681 -2.873 45.256 1.00 53.16 219 VAL A O 1
ATOM 1827 N N . TYR A 1 220 ? -22.275 -1.819 46.645 1.00 52.91 220 TYR A N 1
ATOM 1828 C CA . TYR A 1 220 ? -21.280 -1.453 45.639 1.00 52.91 220 TYR A CA 1
ATOM 1829 C C . TYR A 1 220 ? -20.571 -2.675 45.031 1.00 52.91 220 TYR A C 1
ATOM 1831 O O . TYR A 1 220 ? -20.514 -2.819 43.806 1.00 52.91 220 TYR A O 1
ATOM 1839 N N . HIS A 1 221 ? -20.102 -3.605 45.876 1.00 55.34 221 HIS A N 1
ATOM 1840 C CA . HIS A 1 221 ? -19.468 -4.844 45.415 1.00 55.34 221 HIS A CA 1
ATOM 1841 C C . HIS A 1 221 ? -20.428 -5.780 44.665 1.00 55.34 221 HIS A C 1
ATOM 1843 O O . HIS A 1 221 ? -19.967 -6.529 43.806 1.00 55.34 221 HIS A O 1
ATOM 1849 N N . SER A 1 222 ? -21.736 -5.737 44.946 1.00 56.78 222 SER A N 1
ATOM 1850 C CA . SER A 1 222 ? -22.708 -6.642 44.318 1.00 56.78 222 SER A CA 1
ATOM 1851 C C . SER A 1 222 ? -23.254 -6.152 42.971 1.00 56.78 222 SER A C 1
ATOM 1853 O O . SER A 1 222 ? -23.646 -6.989 42.161 1.00 56.78 222 SER A O 1
ATOM 1855 N N . ARG A 1 223 ? -23.260 -4.835 42.687 1.00 58.72 223 ARG A N 1
ATOM 1856 C CA . ARG A 1 223 ? -23.796 -4.280 41.420 1.00 58.72 223 ARG A CA 1
ATOM 1857 C C . ARG A 1 223 ? -22.810 -3.492 40.554 1.00 58.72 223 ARG A C 1
ATOM 1859 O O . ARG A 1 223 ? -22.801 -3.707 39.348 1.00 58.72 223 ARG A O 1
ATOM 1866 N N . LYS A 1 224 ? -21.992 -2.588 41.107 1.00 64.12 224 LYS A N 1
ATOM 1867 C CA . LYS A 1 224 ? -21.134 -1.690 40.294 1.00 64.12 224 LYS A CA 1
ATOM 1868 C C . LYS A 1 224 ? -19.835 -2.379 39.858 1.00 64.12 224 LYS A C 1
ATOM 1870 O O . LYS A 1 224 ? -19.411 -2.253 38.714 1.00 64.12 224 LYS A O 1
ATOM 1875 N N . ASN A 1 225 ? -19.271 -3.200 40.743 1.00 68.69 225 ASN A N 1
ATOM 1876 C CA . ASN A 1 225 ? -18.081 -4.012 40.478 1.00 68.69 225 ASN A CA 1
ATOM 1877 C C . ASN A 1 225 ? -18.248 -5.013 39.304 1.00 68.69 225 ASN A C 1
ATOM 1879 O O . ASN A 1 225 ? -17.376 -5.053 38.438 1.00 68.69 225 ASN A O 1
ATOM 1883 N N . PRO A 1 226 ? -19.357 -5.780 39.182 1.00 77.75 226 PRO A N 1
ATOM 1884 C CA . PRO A 1 226 ? -19.551 -6.666 38.031 1.00 77.75 226 PRO A CA 1
ATOM 1885 C C . PRO A 1 226 ? -19.773 -5.924 36.704 1.00 77.75 226 PRO A C 1
ATOM 1887 O O . PRO A 1 226 ? -19.374 -6.448 35.668 1.00 77.75 226 PRO A O 1
ATOM 1890 N N . ILE A 1 227 ? -20.356 -4.717 36.716 1.00 79.00 227 ILE A N 1
ATOM 1891 C CA . ILE A 1 227 ? -20.529 -3.893 35.504 1.00 79.00 227 ILE A CA 1
ATOM 1892 C C . ILE A 1 227 ? -19.166 -3.396 35.003 1.00 79.00 227 ILE A C 1
ATOM 1894 O O . ILE A 1 227 ? -18.825 -3.629 33.846 1.00 79.00 227 ILE A O 1
ATOM 1898 N N . LEU A 1 228 ? -18.353 -2.808 35.888 1.00 80.12 228 LEU A N 1
ATOM 1899 C CA . LEU A 1 228 ? -16.991 -2.361 35.564 1.00 80.12 228 LEU A CA 1
ATOM 1900 C C . LEU A 1 228 ? -16.110 -3.527 35.089 1.00 80.12 228 LEU A C 1
ATOM 1902 O O . LEU A 1 228 ? -15.366 -3.401 34.118 1.00 80.12 228 LEU A O 1
ATOM 1906 N N . LEU A 1 229 ? -16.225 -4.694 35.731 1.00 83.12 229 LEU A N 1
ATOM 1907 C CA . LEU A 1 229 ? -15.497 -5.898 35.328 1.00 83.12 229 LEU A CA 1
ATOM 1908 C C . LEU A 1 229 ? -15.954 -6.421 33.956 1.00 83.12 229 LEU A C 1
ATOM 1910 O O . LEU A 1 229 ? -15.129 -6.898 33.173 1.00 83.12 229 LEU A O 1
ATOM 1914 N N . ALA A 1 230 ? -17.251 -6.337 33.647 1.00 86.62 230 ALA A N 1
ATOM 1915 C CA . ALA A 1 230 ? -17.785 -6.707 32.339 1.00 86.62 230 ALA A CA 1
ATOM 1916 C C . ALA A 1 230 ? -17.290 -5.758 31.234 1.00 86.62 230 ALA A C 1
ATOM 1918 O O . ALA A 1 230 ? -16.916 -6.220 30.151 1.00 86.62 230 ALA A O 1
ATOM 1919 N N . GLU A 1 231 ? -17.222 -4.458 31.515 1.00 86.19 231 GLU A N 1
ATOM 1920 C CA . GLU A 1 231 ? -16.689 -3.454 30.592 1.00 86.19 231 GLU A CA 1
ATOM 1921 C C . GLU A 1 231 ? -15.188 -3.662 30.350 1.00 86.19 231 GLU A C 1
ATOM 1923 O O . GLU A 1 231 ? -14.757 -3.789 29.204 1.00 86.19 231 GLU A O 1
ATOM 1928 N N . LEU A 1 232 ? -14.407 -3.869 31.416 1.00 87.81 232 LEU A N 1
ATOM 1929 C CA . LEU A 1 232 ? -12.983 -4.201 31.326 1.00 87.81 232 LEU A CA 1
ATOM 1930 C C . LEU A 1 232 ? -12.740 -5.486 30.517 1.00 87.81 232 LEU A C 1
ATOM 1932 O O . LEU A 1 232 ? -11.835 -5.550 29.682 1.00 87.81 232 LEU A O 1
ATOM 1936 N N . ARG A 1 233 ? -13.558 -6.526 30.731 1.00 88.62 233 ARG A N 1
ATOM 1937 C CA . ARG A 1 233 ? -13.479 -7.780 29.965 1.00 88.62 233 ARG A CA 1
ATOM 1938 C C . ARG A 1 233 ? -13.787 -7.556 28.484 1.00 88.62 233 ARG A C 1
ATOM 1940 O O . ARG A 1 233 ? -13.166 -8.201 27.638 1.00 88.62 233 ARG A O 1
ATOM 1947 N N . THR A 1 234 ? -14.712 -6.650 28.179 1.00 89.38 234 THR A N 1
ATOM 1948 C CA . THR A 1 234 ? -15.070 -6.274 26.806 1.00 89.38 234 THR A CA 1
ATOM 1949 C C . THR A 1 234 ? -13.926 -5.523 26.130 1.00 89.38 234 THR A C 1
ATOM 1951 O O . THR A 1 234 ? -13.497 -5.943 25.056 1.00 89.38 234 THR A O 1
ATOM 1954 N N . LEU A 1 235 ? -13.350 -4.513 26.790 1.00 89.25 235 LEU A N 1
ATOM 1955 C CA . LEU A 1 235 ? -12.186 -3.773 26.287 1.00 89.25 235 LEU A CA 1
ATOM 1956 C C . LEU A 1 235 ? -10.976 -4.689 26.068 1.00 89.25 235 LEU A C 1
ATOM 1958 O O . LEU A 1 235 ? -10.339 -4.641 25.017 1.00 89.25 235 LEU A O 1
ATOM 1962 N N . LYS A 1 236 ? -10.700 -5.601 27.012 1.00 89.56 236 LYS A N 1
ATOM 1963 C CA . LYS A 1 236 ? -9.641 -6.611 26.859 1.00 89.56 236 LYS A CA 1
ATOM 1964 C C . LYS A 1 236 ? -9.875 -7.492 25.632 1.00 89.56 236 LYS A C 1
ATOM 1966 O O . LYS A 1 236 ? -8.932 -7.788 24.902 1.00 89.56 236 LYS A O 1
ATOM 1971 N N . LYS A 1 237 ? -11.118 -7.923 25.397 1.00 91.44 237 LYS A N 1
ATOM 1972 C CA . LYS A 1 237 ? -11.467 -8.727 24.220 1.00 91.44 237 LYS A CA 1
ATOM 1973 C C . LYS A 1 237 ? -11.262 -7.934 22.925 1.00 91.44 237 LYS A C 1
ATOM 1975 O O . LYS A 1 237 ? -10.644 -8.459 22.007 1.00 91.44 237 LYS A O 1
ATOM 1980 N N . GLN A 1 238 ? -11.718 -6.683 22.871 1.00 90.12 238 GLN A N 1
ATOM 1981 C CA . GLN A 1 238 ? -11.531 -5.814 21.704 1.00 90.12 238 GLN A CA 1
ATOM 1982 C C . GLN A 1 238 ? -10.048 -5.563 21.411 1.00 90.12 238 GLN A C 1
ATOM 1984 O O . GLN A 1 238 ? -9.630 -5.652 20.261 1.00 90.12 238 GLN A O 1
ATOM 1989 N N . HIS A 1 239 ? -9.229 -5.331 22.440 1.00 90.00 239 HIS A N 1
ATOM 1990 C CA . HIS A 1 239 ? -7.785 -5.167 22.275 1.00 90.00 239 HIS A CA 1
ATOM 1991 C C . HIS A 1 239 ? -7.122 -6.431 21.698 1.00 90.00 239 HIS A C 1
ATOM 1993 O O . HIS A 1 239 ? -6.301 -6.335 20.787 1.00 90.00 239 HIS A O 1
ATOM 1999 N N . LEU A 1 240 ? -7.515 -7.623 22.166 1.00 89.94 240 LEU A N 1
ATOM 2000 C CA . LEU A 1 240 ? -7.034 -8.893 21.605 1.00 89.94 240 LEU A CA 1
ATOM 2001 C C . LEU A 1 240 ? -7.448 -9.070 20.137 1.00 89.94 240 LEU A C 1
ATOM 2003 O O . LEU A 1 240 ? -6.628 -9.496 19.326 1.00 89.94 240 LEU A O 1
ATOM 2007 N N . GLU A 1 241 ? -8.686 -8.716 19.784 1.00 91.75 241 GLU A N 1
ATOM 2008 C CA . GLU A 1 241 ? -9.163 -8.751 18.394 1.00 91.75 241 GLU A CA 1
ATOM 2009 C C . GLU A 1 241 ? -8.372 -7.782 17.500 1.00 91.75 241 GLU A C 1
ATOM 2011 O O . GLU A 1 241 ? -7.998 -8.143 16.385 1.00 91.75 241 GLU A O 1
ATOM 2016 N N . ILE A 1 242 ? -8.048 -6.580 17.988 1.00 90.69 242 ILE A N 1
ATOM 2017 C CA . ILE A 1 242 ? -7.210 -5.621 17.251 1.00 90.69 242 ILE A CA 1
ATOM 2018 C C . ILE A 1 242 ? -5.786 -6.146 17.088 1.00 90.69 242 ILE A C 1
ATOM 2020 O O . ILE A 1 242 ? -5.242 -6.066 15.991 1.00 90.69 242 ILE A O 1
ATOM 2024 N N . SER A 1 243 ? -5.190 -6.722 18.134 1.00 88.06 243 SER A N 1
ATOM 2025 C CA . SER A 1 243 ? -3.856 -7.330 18.054 1.00 88.06 243 SER A CA 1
ATOM 2026 C C . SER A 1 243 ? -3.810 -8.466 17.021 1.00 88.06 243 SER A C 1
ATOM 2028 O O . SER A 1 243 ? -2.857 -8.579 16.247 1.00 88.06 243 SER A O 1
ATOM 2030 N N . GLU A 1 244 ? -4.877 -9.266 16.933 1.00 90.62 244 GLU A N 1
ATOM 2031 C CA . GLU A 1 244 ? -5.036 -10.277 15.883 1.00 90.62 244 GLU A CA 1
ATOM 2032 C C . GLU A 1 244 ? -5.059 -9.635 14.485 1.00 90.62 244 GLU A C 1
ATOM 2034 O O . GLU A 1 244 ? -4.359 -10.095 13.583 1.00 90.62 244 GLU A O 1
ATOM 2039 N N . VAL A 1 245 ? -5.808 -8.539 14.307 1.00 91.88 245 VAL A N 1
ATOM 2040 C CA . VAL A 1 245 ? -5.881 -7.801 13.033 1.00 91.88 245 VAL A CA 1
ATOM 2041 C C . VAL A 1 245 ? -4.533 -7.176 12.662 1.00 91.88 245 VAL A C 1
ATOM 2043 O O . VAL A 1 245 ? -4.135 -7.247 11.500 1.00 91.88 245 VAL A O 1
ATOM 2046 N N . VAL A 1 246 ? -3.788 -6.631 13.628 1.00 89.81 246 VAL A N 1
ATOM 2047 C CA . VAL A 1 246 ? -2.425 -6.115 13.410 1.00 89.81 246 VAL A CA 1
ATOM 2048 C C . VAL A 1 246 ? -1.510 -7.229 12.894 1.00 89.81 246 VAL A C 1
ATOM 2050 O O . VAL A 1 246 ? -0.828 -7.039 11.893 1.00 89.81 246 VAL A O 1
ATOM 2053 N N . ARG A 1 247 ? -1.571 -8.438 13.469 1.00 88.31 247 ARG A N 1
ATOM 2054 C CA . ARG A 1 247 ? -0.825 -9.599 12.942 1.00 88.31 247 ARG A CA 1
ATOM 2055 C C . ARG A 1 247 ? -1.265 -9.999 11.531 1.00 88.31 247 ARG A C 1
ATOM 2057 O O . ARG A 1 247 ? -0.446 -10.445 10.728 1.00 88.31 247 ARG A O 1
ATOM 2064 N N . MET A 1 248 ? -2.548 -9.845 11.200 1.00 90.75 248 MET A N 1
ATOM 2065 C CA . MET A 1 248 ? -3.030 -10.077 9.834 1.00 90.75 248 MET A CA 1
ATOM 2066 C C . MET A 1 248 ? -2.468 -9.054 8.841 1.00 90.75 248 MET A C 1
ATOM 2068 O O . MET A 1 248 ? -2.320 -9.404 7.667 1.00 90.75 248 MET A O 1
ATOM 2072 N N . MET A 1 249 ? -2.111 -7.837 9.276 1.00 90.94 249 MET A N 1
ATOM 2073 C CA . MET A 1 249 ? -1.478 -6.846 8.398 1.00 90.94 249 MET A CA 1
ATOM 2074 C C . MET A 1 249 ? -0.163 -7.360 7.828 1.00 90.94 249 MET A C 1
ATOM 2076 O O . MET A 1 249 ? 0.050 -7.213 6.628 1.00 90.94 249 MET A O 1
ATOM 2080 N N . ASP A 1 250 ? 0.660 -8.041 8.626 1.00 89.44 250 ASP A N 1
ATOM 2081 C CA . ASP A 1 250 ? 1.915 -8.632 8.146 1.00 89.44 250 ASP A CA 1
ATOM 2082 C C . ASP A 1 250 ? 1.653 -9.705 7.085 1.00 89.44 250 ASP A C 1
ATOM 2084 O O . ASP A 1 250 ? 2.291 -9.731 6.033 1.00 89.44 250 ASP A O 1
ATOM 2088 N N . SER A 1 251 ? 0.645 -10.555 7.299 1.00 88.69 251 SER A N 1
ATOM 2089 C CA . SER A 1 251 ? 0.267 -11.583 6.318 1.00 88.69 251 SER A CA 1
ATOM 2090 C C . SER A 1 251 ? -0.314 -11.008 5.017 1.00 88.69 251 SER A C 1
ATOM 2092 O O . SER A 1 251 ? -0.247 -11.645 3.966 1.00 88.69 251 SER A O 1
ATOM 2094 N N . ALA A 1 252 ? -0.909 -9.814 5.079 1.00 92.06 252 ALA A N 1
ATOM 2095 C CA . ALA A 1 252 ? -1.572 -9.166 3.952 1.00 92.06 252 ALA A CA 1
ATOM 2096 C C . ALA A 1 252 ? -0.639 -8.224 3.178 1.00 92.06 252 ALA A C 1
ATOM 2098 O O . ALA A 1 252 ? -0.669 -8.193 1.949 1.00 92.06 252 ALA A O 1
ATOM 2099 N N . PHE A 1 253 ? 0.197 -7.471 3.882 1.00 92.94 253 PHE A N 1
ATOM 2100 C CA . PHE A 1 253 ? 1.017 -6.402 3.324 1.00 92.94 253 PHE A CA 1
ATOM 2101 C C . PHE A 1 253 ? 2.516 -6.612 3.525 1.00 92.94 253 PHE A C 1
ATOM 2103 O O . PHE A 1 253 ? 3.279 -5.927 2.858 1.00 92.94 253 PHE A O 1
ATOM 2110 N N . GLY A 1 254 ? 2.964 -7.566 4.345 1.00 92.12 254 GLY A N 1
ATOM 2111 C CA . GLY A 1 254 ? 4.384 -7.744 4.668 1.00 92.12 254 GLY A CA 1
ATOM 2112 C C . GLY A 1 254 ? 5.274 -7.918 3.436 1.00 92.12 254 GLY A C 1
ATOM 2113 O O . GLY A 1 254 ? 6.199 -7.137 3.232 1.00 92.12 254 GLY A O 1
ATOM 2114 N N . ALA A 1 255 ? 4.966 -8.883 2.562 1.00 94.12 255 ALA A N 1
ATOM 2115 C CA . ALA A 1 255 ? 5.750 -9.099 1.340 1.00 94.12 255 ALA A CA 1
ATOM 2116 C C . ALA A 1 255 ? 5.659 -7.927 0.330 1.00 94.12 255 ALA A C 1
ATOM 2118 O O . ALA A 1 255 ? 6.710 -7.483 -0.147 1.00 94.12 255 ALA A O 1
ATOM 2119 N N . PRO A 1 256 ? 4.466 -7.369 0.023 1.00 94.56 256 PRO A N 1
ATOM 2120 C CA . PRO A 1 256 ? 4.364 -6.170 -0.810 1.00 94.56 256 PRO A CA 1
ATOM 2121 C C . PRO A 1 256 ? 5.119 -4.955 -0.250 1.00 94.56 256 PRO A C 1
ATOM 2123 O O . PRO A 1 256 ? 5.879 -4.333 -0.985 1.00 94.56 256 PRO A O 1
ATOM 2126 N N . ILE A 1 257 ? 4.972 -4.638 1.041 1.00 94.62 257 ILE A N 1
ATOM 2127 C CA . ILE A 1 257 ? 5.631 -3.490 1.687 1.00 94.62 257 ILE A CA 1
ATOM 2128 C C . ILE A 1 257 ? 7.146 -3.681 1.735 1.00 94.62 257 ILE A C 1
ATOM 2130 O O . ILE A 1 257 ? 7.879 -2.739 1.446 1.00 94.62 257 ILE A O 1
ATOM 2134 N N . LEU A 1 258 ? 7.635 -4.894 2.008 1.00 95.00 258 LEU A N 1
ATOM 2135 C CA . LEU A 1 258 ? 9.067 -5.191 1.934 1.00 95.00 258 LEU A CA 1
ATOM 2136 C C . LEU A 1 258 ? 9.615 -4.952 0.520 1.00 95.00 258 LEU A C 1
ATOM 2138 O O . LEU A 1 258 ? 10.667 -4.338 0.357 1.00 95.00 258 LEU A O 1
ATOM 2142 N N . THR A 1 259 ? 8.879 -5.390 -0.503 1.00 95.38 259 THR A N 1
ATOM 2143 C CA . THR A 1 259 ? 9.262 -5.169 -1.906 1.00 95.38 259 THR A CA 1
ATOM 2144 C C . THR A 1 259 ? 9.278 -3.679 -2.250 1.00 95.38 259 THR A C 1
ATOM 2146 O O . THR A 1 259 ? 10.205 -3.214 -2.909 1.00 95.38 259 THR A O 1
ATOM 2149 N N . ILE A 1 260 ? 8.291 -2.920 -1.763 1.00 95.00 260 ILE A N 1
ATOM 2150 C CA . ILE A 1 260 ? 8.232 -1.461 -1.917 1.00 95.00 260 ILE A CA 1
ATOM 2151 C C . ILE A 1 260 ? 9.438 -0.800 -1.248 1.00 95.00 260 ILE A C 1
ATOM 2153 O O . ILE A 1 260 ? 10.095 0.016 -1.881 1.00 95.00 260 ILE A O 1
ATOM 2157 N N . LEU A 1 261 ? 9.785 -1.169 -0.013 1.00 95.19 261 LEU A N 1
ATOM 2158 C CA . LEU A 1 261 ? 10.950 -0.606 0.678 1.00 95.19 261 LEU A CA 1
ATOM 2159 C C . LEU A 1 261 ? 12.252 -0.860 -0.095 1.00 95.19 261 LEU A C 1
ATOM 2161 O O . LEU A 1 261 ? 13.076 0.044 -0.206 1.00 95.19 261 LEU A O 1
ATOM 2165 N N . ILE A 1 262 ? 12.422 -2.054 -0.673 1.00 95.06 262 ILE A N 1
ATOM 2166 C CA . ILE A 1 262 ? 13.589 -2.367 -1.511 1.00 95.06 262 ILE A CA 1
ATOM 2167 C C . ILE A 1 262 ? 13.598 -1.506 -2.784 1.00 95.06 262 ILE A C 1
ATOM 2169 O O . ILE A 1 262 ? 14.636 -0.934 -3.112 1.00 95.06 262 ILE A O 1
ATOM 2173 N N . LEU A 1 263 ? 12.455 -1.363 -3.467 1.00 93.94 263 LEU A N 1
ATOM 2174 C CA . LEU A 1 263 ? 12.311 -0.480 -4.634 1.00 93.94 263 LEU A CA 1
ATOM 2175 C C . LEU A 1 263 ? 12.685 0.968 -4.303 1.00 93.94 263 LEU A C 1
ATOM 2177 O O . LEU A 1 263 ? 13.503 1.559 -5.000 1.00 93.94 263 LEU A O 1
ATOM 2181 N N . LEU A 1 264 ? 12.164 1.508 -3.199 1.00 93.62 264 LEU A N 1
ATOM 2182 C CA . LEU A 1 264 ? 12.464 2.872 -2.761 1.00 93.62 264 LEU A CA 1
ATOM 2183 C C . LEU A 1 264 ? 13.956 3.054 -2.462 1.00 93.62 264 LEU A C 1
ATOM 2185 O O . LEU A 1 264 ? 14.540 4.061 -2.851 1.00 93.62 264 LEU A O 1
ATOM 2189 N N . MET A 1 265 ? 14.601 2.074 -1.823 1.00 93.31 265 MET A N 1
ATOM 2190 C CA . MET A 1 265 ? 16.046 2.118 -1.567 1.00 93.31 265 MET A CA 1
ATOM 2191 C C . MET A 1 265 ? 16.869 2.077 -2.857 1.00 93.31 265 MET A C 1
ATOM 2193 O O . MET A 1 265 ? 17.877 2.781 -2.962 1.00 93.31 265 MET A O 1
ATOM 2197 N N . ILE A 1 266 ? 16.441 1.294 -3.849 1.00 92.12 266 ILE A N 1
ATOM 2198 C CA . ILE A 1 266 ? 17.060 1.261 -5.178 1.00 92.12 266 ILE A CA 1
ATOM 2199 C C . ILE A 1 266 ? 16.912 2.635 -5.840 1.00 92.12 266 ILE A C 1
ATOM 2201 O O . ILE A 1 266 ? 17.922 3.233 -6.217 1.00 92.12 266 ILE A O 1
ATOM 2205 N N . ASP A 1 267 ? 15.694 3.175 -5.909 1.00 90.75 267 ASP A N 1
ATOM 2206 C CA . ASP A 1 267 ? 15.423 4.481 -6.515 1.00 90.75 267 ASP A CA 1
ATOM 2207 C C . ASP A 1 267 ? 16.222 5.601 -5.828 1.00 90.75 267 ASP A C 1
ATOM 2209 O O . ASP A 1 267 ? 16.858 6.410 -6.511 1.00 90.75 267 ASP A O 1
ATOM 2213 N N . ILE A 1 268 ? 16.266 5.638 -4.492 1.00 92.38 268 ILE A N 1
ATOM 2214 C CA . ILE A 1 268 ? 17.083 6.599 -3.730 1.00 92.38 268 ILE A CA 1
ATOM 2215 C C . ILE A 1 268 ? 18.557 6.470 -4.124 1.00 92.38 268 ILE A C 1
ATOM 2217 O O . ILE A 1 268 ? 19.183 7.466 -4.489 1.00 92.38 268 ILE A O 1
ATOM 2221 N N . SER A 1 269 ? 19.103 5.253 -4.104 1.00 92.44 269 SER A N 1
ATOM 2222 C CA . SER A 1 269 ? 20.526 5.002 -4.373 1.00 92.44 269 SER A CA 1
ATOM 2223 C C . SER A 1 269 ? 20.926 5.434 -5.785 1.00 92.44 269 SER A C 1
ATOM 2225 O O . SER A 1 269 ? 21.915 6.146 -5.976 1.00 92.44 269 SER A O 1
ATOM 2227 N N . PHE A 1 270 ? 20.134 5.051 -6.790 1.00 90.00 270 PHE A N 1
ATOM 2228 C CA . PHE A 1 270 ? 20.414 5.392 -8.182 1.00 90.00 270 PHE A CA 1
ATOM 2229 C C . PHE A 1 270 ? 20.212 6.882 -8.473 1.00 90.00 270 PHE A C 1
ATOM 2231 O O . PHE A 1 270 ? 21.007 7.461 -9.218 1.00 90.00 270 PHE A O 1
ATOM 2238 N N . ASN A 1 271 ? 19.166 7.518 -7.932 1.00 88.19 271 ASN A N 1
ATOM 2239 C CA . ASN A 1 271 ? 18.948 8.958 -8.114 1.00 88.19 271 ASN A CA 1
ATOM 2240 C C . ASN A 1 271 ? 20.024 9.789 -7.402 1.00 88.19 271 ASN A C 1
ATOM 2242 O O . ASN A 1 271 ? 20.536 10.737 -7.999 1.00 88.19 271 ASN A O 1
ATOM 2246 N N . LEU A 1 272 ? 20.443 9.391 -6.199 1.00 90.25 272 LEU A N 1
ATOM 2247 C CA . LEU A 1 272 ? 21.541 10.041 -5.487 1.00 90.25 272 LEU A CA 1
ATOM 2248 C C . LEU A 1 272 ? 22.863 9.910 -6.251 1.00 90.25 272 LEU A C 1
ATOM 2250 O O . LEU A 1 272 ? 23.561 10.902 -6.444 1.00 90.25 272 LEU A O 1
ATOM 2254 N N . TYR A 1 273 ? 23.187 8.720 -6.762 1.00 88.69 273 TYR A N 1
ATOM 2255 C CA . TYR A 1 273 ? 24.392 8.531 -7.572 1.00 88.69 273 TYR A CA 1
ATOM 2256 C C . TYR A 1 273 ? 24.363 9.377 -8.854 1.00 88.69 273 TYR A C 1
ATOM 2258 O O . TYR A 1 273 ? 25.346 10.045 -9.173 1.00 88.69 273 TYR A O 1
ATOM 2266 N N . LYS A 1 274 ? 23.228 9.405 -9.572 1.00 83.69 274 LYS A N 1
ATOM 2267 C CA . LYS A 1 274 ? 23.046 10.266 -10.757 1.00 83.69 274 LYS A CA 1
ATOM 2268 C C . LYS A 1 274 ? 23.288 11.740 -10.428 1.00 83.69 274 LYS A C 1
ATOM 2270 O O . LYS A 1 274 ? 23.935 12.433 -11.207 1.00 83.69 274 LYS A O 1
ATOM 2275 N N . TYR A 1 275 ? 22.800 12.199 -9.278 1.00 84.50 275 TYR A N 1
ATOM 2276 C CA . TYR A 1 275 ? 23.044 13.554 -8.796 1.00 84.50 275 TYR A CA 1
ATOM 2277 C C . TYR A 1 275 ? 24.532 13.821 -8.508 1.00 84.50 275 TYR A C 1
ATOM 2279 O O . TYR A 1 275 ? 25.070 14.826 -8.967 1.00 84.50 275 TYR A O 1
ATOM 2287 N N . LEU A 1 276 ? 25.221 12.903 -7.823 1.00 85.44 276 LEU A N 1
ATOM 2288 C CA . LEU A 1 276 ? 26.652 13.042 -7.520 1.00 85.44 276 LEU A CA 1
ATOM 2289 C C . LEU A 1 276 ? 27.520 13.082 -8.785 1.00 85.44 276 LEU A C 1
ATOM 2291 O O . LEU A 1 276 ? 28.432 13.902 -8.883 1.00 85.44 276 LEU A O 1
ATOM 2295 N N . VAL A 1 277 ? 27.227 12.231 -9.772 1.00 82.75 277 VAL A N 1
ATOM 2296 C CA . VAL A 1 277 ? 27.932 12.237 -11.065 1.00 82.75 277 VAL A CA 1
ATOM 2297 C C . VAL A 1 277 ? 27.740 13.569 -11.791 1.00 82.75 277 VAL A C 1
ATOM 2299 O O . VAL A 1 277 ? 28.708 14.108 -12.320 1.00 82.75 277 VAL A O 1
ATOM 2302 N N . MET A 1 278 ? 26.521 14.116 -11.780 1.00 78.50 278 MET A N 1
ATOM 2303 C CA . MET A 1 278 ? 26.204 15.400 -12.414 1.00 78.50 278 MET A CA 1
ATOM 2304 C C . MET A 1 278 ? 27.008 16.559 -11.807 1.00 78.50 278 MET A C 1
ATOM 2306 O O . MET A 1 278 ? 27.565 17.366 -12.547 1.00 78.50 278 MET A O 1
ATOM 2310 N N . ILE A 1 279 ? 27.144 16.606 -10.477 1.00 79.31 279 ILE A N 1
ATOM 2311 C CA . ILE A 1 279 ? 27.986 17.609 -9.804 1.00 79.31 279 ILE A CA 1
ATOM 2312 C C . ILE A 1 279 ? 29.461 17.436 -10.180 1.00 79.31 279 ILE A C 1
ATOM 2314 O O . ILE A 1 279 ? 30.127 18.407 -10.536 1.00 79.31 279 ILE A O 1
ATOM 2318 N N . ASN A 1 280 ? 29.973 16.204 -10.135 1.00 78.50 280 ASN A N 1
ATOM 2319 C CA . ASN A 1 280 ? 31.392 15.929 -10.379 1.00 78.50 280 ASN A CA 1
ATOM 2320 C C . ASN A 1 280 ? 31.834 16.222 -11.822 1.00 78.50 280 ASN A C 1
ATOM 2322 O O . ASN A 1 280 ? 33.011 16.478 -12.055 1.00 78.50 280 ASN A O 1
ATOM 2326 N N . GLN A 1 281 ? 30.914 16.209 -12.790 1.00 76.25 281 GLN A N 1
ATOM 2327 C CA . GLN A 1 281 ? 31.190 16.533 -14.197 1.00 76.25 281 GLN A CA 1
ATOM 2328 C C . GLN A 1 281 ? 31.148 18.045 -14.504 1.00 76.25 281 GLN A C 1
ATOM 2330 O O . GLN A 1 281 ? 31.126 18.433 -15.671 1.00 76.25 281 GLN A O 1
ATOM 2335 N N . GLY A 1 282 ? 31.166 18.906 -13.478 1.00 66.06 282 GLY A N 1
ATOM 2336 C CA . GLY A 1 282 ? 31.186 20.364 -13.634 1.00 66.06 282 GLY A CA 1
ATOM 2337 C C . GLY A 1 282 ? 29.804 21.024 -13.623 1.00 66.06 282 GLY A C 1
ATOM 2338 O O . GLY A 1 282 ? 29.676 22.165 -14.072 1.00 66.06 282 GLY A O 1
ATOM 2339 N N . GLY A 1 283 ? 28.775 20.333 -13.115 1.00 62.06 283 GLY A N 1
ATOM 2340 C CA . GLY A 1 283 ? 27.450 20.916 -12.883 1.00 62.06 283 GLY A CA 1
ATOM 2341 C C . GLY A 1 283 ? 27.528 22.145 -11.968 1.00 62.06 283 GLY A C 1
ATOM 2342 O O . GLY A 1 283 ? 28.264 22.161 -10.977 1.00 62.06 283 GLY A O 1
ATOM 2343 N N . ARG A 1 284 ? 26.797 23.216 -12.303 1.00 56.97 284 ARG A N 1
ATOM 2344 C CA . ARG A 1 284 ? 26.807 24.458 -11.505 1.00 56.97 284 ARG A CA 1
ATOM 2345 C C . ARG A 1 284 ? 26.069 24.229 -10.185 1.00 56.97 284 ARG A C 1
ATOM 2347 O O . ARG A 1 284 ? 25.018 23.605 -10.160 1.00 56.97 284 ARG A O 1
ATOM 2354 N N . VAL A 1 285 ? 26.539 24.862 -9.108 1.00 52.75 285 VAL A N 1
ATOM 2355 C CA . VAL A 1 285 ? 25.885 24.905 -7.778 1.00 52.75 285 VAL A CA 1
ATOM 2356 C C . VAL A 1 285 ? 24.408 25.349 -7.854 1.00 52.75 285 VAL A C 1
ATOM 2358 O O . VAL A 1 285 ? 23.597 24.956 -7.025 1.00 52.75 285 VAL A O 1
ATOM 2361 N N . THR A 1 286 ? 24.003 26.090 -8.891 1.00 51.34 286 THR A N 1
ATOM 2362 C CA . THR A 1 286 ? 22.595 26.439 -9.174 1.00 51.34 286 THR A CA 1
ATOM 2363 C C . THR A 1 286 ? 21.692 25.237 -9.505 1.00 51.34 286 THR A C 1
ATOM 2365 O O . THR A 1 286 ? 20.474 25.376 -9.479 1.00 51.34 286 THR A O 1
ATOM 2368 N N . GLU A 1 287 ? 22.254 24.053 -9.770 1.00 54.56 287 GLU A N 1
ATOM 2369 C CA . GLU A 1 287 ? 21.542 22.778 -9.971 1.00 54.56 287 GLU A CA 1
ATOM 2370 C C . GLU A 1 287 ? 21.372 21.969 -8.665 1.00 54.56 287 GLU A C 1
ATOM 2372 O O . GLU A 1 287 ? 20.943 20.814 -8.701 1.00 54.56 287 GLU A O 1
ATOM 2377 N N . LEU A 1 288 ? 21.650 22.571 -7.497 1.00 50.47 288 LEU A N 1
ATOM 2378 C CA . LEU A 1 288 ? 21.402 22.001 -6.156 1.00 50.47 288 LEU A CA 1
ATOM 2379 C C . LEU A 1 288 ? 19.957 21.505 -5.950 1.00 50.47 288 LEU A C 1
ATOM 2381 O O . LEU A 1 288 ? 19.717 20.671 -5.088 1.00 50.47 288 LEU A O 1
ATOM 2385 N N . PHE A 1 289 ? 18.999 21.973 -6.756 1.00 58.75 289 PHE A N 1
ATOM 2386 C CA . PHE A 1 289 ? 17.628 21.451 -6.837 1.00 58.75 289 PHE A CA 1
ATOM 2387 C C . PHE A 1 289 ? 17.401 20.639 -8.118 1.00 58.75 289 PHE A C 1
ATOM 2389 O O . PHE A 1 289 ? 16.428 20.834 -8.848 1.00 58.75 289 PHE A O 1
ATOM 2396 N N . SER A 1 290 ? 18.314 19.716 -8.420 1.00 74.69 290 SER A N 1
ATOM 2397 C CA . SER A 1 290 ? 18.114 18.788 -9.529 1.00 74.69 290 SER A CA 1
ATOM 2398 C C . SER A 1 290 ? 16.870 17.923 -9.291 1.00 74.69 290 SER A C 1
ATOM 2400 O O . SER A 1 290 ? 16.547 17.543 -8.161 1.00 74.69 290 SER A O 1
ATOM 2402 N N . ILE A 1 291 ? 16.204 17.533 -10.377 1.00 78.06 291 ILE A N 1
ATOM 2403 C CA . ILE A 1 291 ? 15.080 16.590 -10.336 1.00 78.06 291 ILE A CA 1
ATOM 2404 C C . ILE A 1 291 ? 15.430 15.302 -9.568 1.00 78.06 291 ILE A C 1
ATOM 2406 O O . ILE A 1 291 ? 14.602 14.775 -8.833 1.00 78.06 291 ILE A O 1
ATOM 2410 N N . ASN A 1 292 ? 16.670 14.811 -9.695 1.00 81.56 292 ASN A N 1
ATOM 2411 C CA . ASN A 1 292 ? 17.117 13.586 -9.037 1.00 81.56 292 ASN A CA 1
ATOM 2412 C C . ASN A 1 292 ? 17.089 13.736 -7.511 1.00 81.56 292 ASN A C 1
ATOM 2414 O O . ASN A 1 292 ? 16.669 12.809 -6.824 1.00 81.56 292 ASN A O 1
ATOM 2418 N N . LEU A 1 293 ? 17.472 14.903 -6.981 1.00 84.75 293 LEU A N 1
ATOM 2419 C CA . LEU A 1 293 ? 17.336 15.182 -5.553 1.00 84.75 293 LEU A CA 1
ATOM 2420 C C . LEU A 1 293 ? 15.875 15.257 -5.124 1.00 84.75 293 LEU A C 1
ATOM 2422 O O . LEU A 1 293 ? 15.539 14.730 -4.070 1.00 84.75 293 LEU A O 1
ATOM 2426 N N . PHE A 1 294 ? 14.996 15.850 -5.935 1.00 85.38 294 PHE A N 1
ATOM 2427 C CA . PHE A 1 294 ? 13.565 15.873 -5.627 1.00 85.38 294 PHE A CA 1
ATOM 2428 C C . PHE A 1 294 ? 12.973 14.451 -5.557 1.00 85.38 294 PHE A C 1
ATOM 2430 O O . PHE A 1 294 ? 12.225 14.152 -4.627 1.00 85.38 294 PHE A O 1
ATOM 2437 N N . PHE A 1 295 ? 13.389 13.542 -6.452 1.00 85.00 295 PHE A N 1
ATOM 2438 C CA . PHE A 1 295 ? 13.074 12.107 -6.357 1.00 85.00 295 PHE A CA 1
ATOM 2439 C C . PHE A 1 295 ? 13.603 11.483 -5.058 1.00 85.00 295 PHE A C 1
ATOM 2441 O O . PHE A 1 295 ? 12.867 10.762 -4.388 1.00 85.00 295 PHE A O 1
ATOM 2448 N N . VAL A 1 296 ? 14.852 11.772 -4.675 1.00 89.19 296 VAL A N 1
ATOM 2449 C CA . VAL A 1 296 ? 15.433 11.275 -3.415 1.00 89.19 296 VAL A CA 1
ATOM 2450 C C . VAL A 1 296 ? 14.617 11.757 -2.216 1.00 89.19 296 VAL A C 1
ATOM 2452 O O . VAL A 1 296 ? 14.207 10.935 -1.402 1.00 89.19 296 VAL A O 1
ATOM 2455 N N . PHE A 1 297 ? 14.326 13.057 -2.122 1.00 89.62 297 PHE A N 1
ATOM 2456 C CA . PHE A 1 297 ? 13.520 13.611 -1.033 1.00 89.62 297 PHE A CA 1
ATOM 2457 C C . PHE A 1 297 ? 12.129 12.982 -0.979 1.00 89.62 297 PHE A C 1
ATOM 2459 O O . PHE A 1 297 ? 11.682 12.588 0.096 1.00 89.62 297 PHE A O 1
ATOM 2466 N N . TYR A 1 298 ? 11.466 12.840 -2.126 1.00 88.75 298 TYR A N 1
ATOM 2467 C CA . TYR A 1 298 ? 10.153 12.210 -2.212 1.00 88.75 298 TYR A CA 1
ATOM 2468 C C . TYR A 1 298 ? 10.167 10.761 -1.696 1.00 88.75 298 TYR A C 1
ATOM 2470 O O . TYR A 1 298 ? 9.367 10.411 -0.829 1.00 88.75 298 TYR A O 1
ATOM 2478 N N . HIS A 1 299 ? 11.105 9.929 -2.158 1.00 89.81 299 HIS A N 1
ATOM 2479 C CA . HIS A 1 299 ? 11.181 8.533 -1.719 1.00 89.81 299 HIS A CA 1
ATOM 2480 C C . HIS A 1 299 ? 11.612 8.399 -0.254 1.00 89.81 299 HIS A C 1
ATOM 2482 O O . HIS A 1 299 ? 11.113 7.527 0.454 1.00 89.81 299 HIS A O 1
ATOM 2488 N N . VAL A 1 300 ? 12.483 9.285 0.243 1.00 91.12 300 VAL A N 1
ATOM 2489 C CA . VAL A 1 300 ? 12.830 9.343 1.672 1.00 91.12 300 VAL A CA 1
ATOM 2490 C C . VAL A 1 300 ? 11.599 9.685 2.513 1.00 91.12 300 VAL A C 1
ATOM 2492 O O . VAL A 1 300 ? 11.369 9.040 3.536 1.00 91.12 300 VAL A O 1
ATOM 2495 N N . LEU A 1 301 ? 10.773 10.641 2.077 1.00 89.25 301 LEU A N 1
ATOM 2496 C CA . LEU A 1 301 ? 9.511 10.958 2.749 1.00 89.25 301 LEU A CA 1
ATOM 2497 C C . LEU A 1 301 ? 8.560 9.752 2.770 1.00 89.25 301 LEU A C 1
ATOM 2499 O O . LEU A 1 301 ? 7.974 9.473 3.815 1.00 89.25 301 LEU A O 1
ATOM 2503 N N . GLU A 1 302 ? 8.439 8.999 1.672 1.00 87.19 302 GLU A N 1
ATOM 2504 C CA . GLU A 1 302 ? 7.644 7.760 1.649 1.00 87.19 302 GLU A CA 1
ATOM 2505 C C . GLU A 1 302 ? 8.160 6.716 2.647 1.00 87.19 302 GLU A C 1
ATOM 2507 O O . GLU A 1 302 ? 7.367 6.150 3.406 1.00 87.19 302 GLU A O 1
ATOM 2512 N N . VAL A 1 303 ? 9.477 6.489 2.700 1.00 90.88 303 VAL A N 1
ATOM 2513 C CA . VAL A 1 303 ? 10.092 5.556 3.659 1.00 90.88 303 VAL A CA 1
ATOM 2514 C C . VAL A 1 303 ? 9.817 5.996 5.098 1.00 90.88 303 VAL A C 1
ATOM 2516 O O . VAL A 1 303 ? 9.384 5.180 5.915 1.00 90.88 303 VAL A O 1
ATOM 2519 N N . ILE A 1 304 ? 10.003 7.283 5.407 1.00 90.81 304 ILE A N 1
ATOM 2520 C CA . ILE A 1 304 ? 9.730 7.839 6.739 1.00 90.81 304 ILE A CA 1
ATOM 2521 C C . ILE A 1 304 ? 8.261 7.635 7.115 1.00 90.81 304 ILE A C 1
ATOM 2523 O O . ILE A 1 304 ? 7.984 7.203 8.231 1.00 90.81 304 ILE A O 1
ATOM 2527 N N . LEU A 1 305 ? 7.316 7.884 6.202 1.00 86.31 305 LEU A N 1
ATOM 2528 C CA . LEU A 1 305 ? 5.888 7.685 6.466 1.00 86.31 305 LEU A CA 1
ATOM 2529 C C . LEU A 1 305 ? 5.555 6.220 6.784 1.00 86.31 305 LEU A C 1
ATOM 2531 O O . LEU A 1 305 ? 4.807 5.961 7.729 1.00 86.31 305 LEU A O 1
ATOM 2535 N N . ILE A 1 306 ? 6.117 5.265 6.035 1.00 86.56 306 ILE A N 1
ATOM 2536 C CA . ILE A 1 306 ? 5.900 3.828 6.276 1.00 86.56 306 ILE A CA 1
ATOM 2537 C C . ILE A 1 306 ? 6.463 3.420 7.645 1.00 86.56 306 ILE A C 1
ATOM 2539 O O . ILE A 1 306 ? 5.766 2.764 8.427 1.00 86.56 306 ILE A O 1
ATOM 2543 N N . ILE A 1 307 ? 7.702 3.818 7.954 1.00 87.12 307 ILE A N 1
ATOM 2544 C CA . ILE A 1 307 ? 8.370 3.468 9.217 1.00 87.12 307 ILE A CA 1
ATOM 2545 C C . ILE A 1 307 ? 7.653 4.116 10.400 1.00 87.12 307 ILE A C 1
ATOM 2547 O O . ILE A 1 307 ? 7.320 3.424 11.362 1.00 87.12 307 ILE A O 1
ATOM 2551 N N . TRP A 1 308 ? 7.352 5.413 10.312 1.00 85.44 308 TRP A N 1
ATOM 2552 C CA . TRP A 1 308 ? 6.712 6.162 11.389 1.00 85.44 308 TRP A CA 1
ATOM 2553 C C . TRP A 1 308 ? 5.349 5.579 11.758 1.00 85.44 308 TRP A C 1
ATOM 2555 O O . TRP A 1 308 ? 5.064 5.380 12.938 1.00 85.44 308 TRP A O 1
ATOM 2565 N N . LEU A 1 309 ? 4.519 5.241 10.768 1.00 78.69 309 LEU A N 1
ATOM 2566 C CA . LEU A 1 309 ? 3.218 4.616 11.021 1.00 78.69 309 LEU A CA 1
ATOM 2567 C C . LEU A 1 309 ? 3.357 3.231 11.654 1.00 78.69 309 LEU A C 1
ATOM 2569 O O . LEU A 1 309 ? 2.604 2.889 12.568 1.00 78.69 309 LEU A O 1
ATOM 2573 N N . THR A 1 310 ? 4.347 2.457 11.213 1.00 78.00 310 THR A N 1
ATOM 2574 C CA . THR A 1 310 ? 4.630 1.133 11.776 1.00 78.00 310 THR A CA 1
ATOM 2575 C C . THR A 1 310 ? 5.067 1.251 13.240 1.00 78.00 310 THR A C 1
ATOM 2577 O O . THR A 1 310 ? 4.513 0.576 14.109 1.00 78.00 310 THR A O 1
ATOM 2580 N N . GLU A 1 311 ? 5.987 2.162 13.552 1.00 80.56 311 GLU A N 1
ATOM 2581 C CA . GLU A 1 311 ? 6.459 2.397 14.918 1.00 80.56 311 GLU A CA 1
ATOM 2582 C C . GLU A 1 311 ? 5.349 2.930 15.830 1.00 80.56 311 GLU A C 1
ATOM 2584 O O . GLU A 1 311 ? 5.163 2.438 16.944 1.00 80.56 311 GLU A O 1
ATOM 2589 N N . LYS A 1 312 ? 4.548 3.872 15.333 1.00 74.56 312 LYS A N 1
ATOM 2590 C CA . LYS A 1 312 ? 3.418 4.442 16.070 1.00 74.56 312 LYS A CA 1
ATOM 2591 C C . LYS A 1 312 ? 2.342 3.401 16.392 1.00 74.56 312 LYS A C 1
ATOM 2593 O O . LYS A 1 312 ? 1.783 3.411 17.485 1.00 74.56 312 LYS A O 1
ATOM 2598 N N . SER A 1 313 ? 2.074 2.467 15.478 1.00 67.62 313 SER A N 1
ATOM 2599 C CA . SER A 1 313 ? 1.155 1.353 15.753 1.00 67.62 313 SER A CA 1
ATOM 2600 C C . SER A 1 313 ? 1.697 0.416 16.840 1.00 67.62 313 SER A C 1
ATOM 2602 O O . SER A 1 313 ? 0.953 -0.040 17.709 1.00 67.62 313 SER A O 1
ATOM 2604 N N . LYS A 1 314 ? 3.017 0.189 16.850 1.00 73.94 314 LYS A N 1
ATOM 2605 C CA . LYS A 1 314 ? 3.694 -0.648 17.843 1.00 73.94 314 LYS A CA 1
ATOM 2606 C C . LYS A 1 314 ? 3.671 -0.020 19.234 1.00 73.94 314 LYS A C 1
ATOM 2608 O O . LYS A 1 314 ? 3.485 -0.746 20.208 1.00 73.94 314 LYS A O 1
ATOM 2613 N N . THR A 1 315 ? 3.845 1.298 19.346 1.00 70.06 315 THR A N 1
ATOM 2614 C CA . THR A 1 315 ? 3.816 1.987 20.646 1.00 70.06 315 THR A CA 1
ATOM 2615 C C . THR A 1 315 ? 2.427 1.995 21.272 1.00 70.06 315 THR A C 1
ATOM 2617 O O . THR A 1 315 ? 2.333 1.853 22.482 1.00 70.06 315 THR A O 1
ATOM 2620 N N . GLN A 1 316 ? 1.360 2.088 20.474 1.00 63.78 316 GLN A N 1
ATOM 2621 C CA . GLN A 1 316 ? -0.019 2.027 20.979 1.00 63.78 316 GLN A CA 1
ATOM 2622 C C . GLN A 1 316 ? -0.509 0.613 21.312 1.00 63.78 316 GLN A C 1
ATOM 2624 O O . GLN A 1 316 ? -1.496 0.454 22.025 1.00 63.78 316 GLN A O 1
ATOM 2629 N N . CYS A 1 317 ? 0.144 -0.420 20.777 1.00 62.53 317 CYS A N 1
ATOM 2630 C CA . CYS A 1 317 ? -0.170 -1.808 21.106 1.00 62.53 317 CYS A CA 1
ATOM 2631 C C . CYS A 1 317 ? 0.502 -2.279 22.413 1.00 62.53 317 CYS A C 1
ATOM 2633 O O . CYS A 1 317 ? 0.190 -3.374 22.883 1.00 62.53 317 CYS A O 1
ATOM 2635 N N . ARG A 1 318 ? 1.442 -1.498 22.961 1.00 54.09 318 ARG A N 1
ATOM 2636 C CA . ARG A 1 318 ? 2.169 -1.797 24.202 1.00 54.09 318 ARG A CA 1
ATOM 2637 C C . ARG A 1 318 ? 1.436 -1.250 25.421 1.00 54.09 318 ARG A C 1
ATOM 2639 O O . ARG A 1 318 ? 1.453 -1.964 26.446 1.00 54.09 318 ARG A O 1
#

Organism: NCBI:txid156304

InterPro domains:
  IPR013604 7TM chemosensory receptor [PF08395] (26-306)

Sequence (318 aa):
MYRRSSAKERVKCSLNSIANYVQLMCPYVSIARLMGFIPYNIVSSKFVYSKPYFVYSTIIFISYMMYLAFCTYQINFHYREIYTFMLRRLHVTFNIIFGLVLFTSAYASKRSVLYLIERTSQISRMLPPNIFSSLAKNMYTKDALMFFLSFSLTLYQFTNYTKPLLCAVWIIFFAILMINTLYTNNVYVLEACLKEINDALVKLREILINDEPHLLRRVYHSRKNPILLAELRTLKKQHLEISEVVRMMDSAFGAPILTILILLMIDISFNLYKYLVMINQGGRVTELFSINLFFVFYHVLEVILIIWLTEKSKTQCR

Radius of gyration: 24.75 Å; chains: 1; bounding box: 78×43×80 Å

Secondary structure (DSSP, 8-state):
--------------TT---SHHHHHHHHHHHHHHTTS--EEEETTEEEE-HHHHHHHHHHHHHHHHHHHHHHHIIIIISTTT--SHHHHHHHHHHHHHHHHHHHHHHHHHHHHHHHHHHHHHHGGGS-HHHHHHHHHHHHHHHHHHHHHHHHHHHHHTTTS-HHHHHHHHHHHHHHHHHHHHHHHHHHHHHHHHHHHHHHHHHHHHHHHHS-SSS-HHHHHHHHHHHHHHHHHHHHHHHHHHHHHHHHHHHHHHHHHHHHHHHHHHHHHHHHHHHHHHHHTT--GGGTT-HHHHHHHHHHHHHHHHHHHHHHHHHHT-

pLDDT: mean 81.49, std 14.82, range [29.62, 96.25]

Foldseek 3Di:
DDDDPPPQPDPDLDPPFQQALLSLCVVLVVVCLVLLLAQFDQGPSATDHDPVSPVVSVVNLVVLLVLLVVVLCCLPPPCCVVCVPPLVSVLLNVLSVLLNLLSVLSNVLNVLLSVLSRLLRVLLVVPGRVVSVVLSVVLCVVLVVLVVLLVVLLVVCVVPDDPSSSVSNVSSSVSLSSLLSSLLSSLSSLLSSLVVLVVVVVVLVCCVVVPDPDDCVPVCVVPVVVVSVVVVVVSVVSLVSSVVSVVSSCSNCVSSVVSSLVSLVSLLVSLVVVVVVCVVVPNDPVCVVPSSVSSNVSSVVSVCSVVVSVVSSVVSSD